Protein AF-X0XN33-F1 (afdb_monomer_lite)

Secondary structure (DSSP, 8-state):
---HHHHHHHHHHHHHHHHHHHHHHHTHHHHHHHHHHHGGG-S-EEEEE-TTHHHHHHHHHHHHHHHH----EEE-TT-TTTS-GGG--EEEEE-TT--HHHHHHHHHHHHHHHHTT-EEEEEEETT--TTTTT-SEEEEE----TTTHHHHHHHHHHHHHHHHHHHHHHHHHHHHHHHHHHHHHHHHHHHTT--HHHHHH-HHHHHHHHHHHHHHHHHHHTT-S-GGG-HHHHHHHHHHHHHHTTSS-GGGTTT-

pLDDT: mean 93.62, std 7.03, range [45.41, 98.88]

Foldseek 3Di:
DCDPVVVVVVVVQVVCVVVLLVVLVVCLVVLLVCLLQPLQPAQAEEEEEADLLLVLRVLLQVLLCVLVVHNYYGYYLQPCVPPPLLSLYAYEYQAAQPDPVCSVVSLVSLQVSVVSNHAYEYEYAPPPCSNVVRHPYYHHTHHHHNNCSSVSSNSSSNSSSNSNSVLQVVQVVLVVVLVVVLVVQQVVVVVVVDDPVRSLVDQVQLVSLVVSLVVLVVCVVSSSHHCVCDPVVSVVSNVVSCVSNVNDDPVVVVPD

Structure (mmCIF, N/CA/C/O backbone):
data_AF-X0XN33-F1
#
_entry.id   AF-X0XN33-F1
#
loop_
_atom_site.group_PDB
_atom_site.id
_atom_site.type_symbol
_atom_site.label_atom_id
_atom_site.label_alt_id
_atom_site.label_comp_id
_atom_site.label_asym_id
_atom_site.label_entity_id
_atom_site.label_seq_id
_atom_site.pdbx_PDB_ins_code
_atom_site.Cartn_x
_atom_site.Cartn_y
_atom_site.Cartn_z
_atom_site.occupancy
_atom_site.B_iso_or_equiv
_atom_site.auth_seq_id
_atom_site.auth_comp_id
_atom_site.auth_asym_id
_atom_site.auth_atom_id
_atom_site.pdbx_PDB_model_num
ATOM 1 N N . ARG A 1 1 ? 22.896 10.475 -32.086 1.00 70.06 1 ARG A N 1
ATOM 2 C CA . ARG A 1 1 ? 22.594 11.928 -32.181 1.00 70.06 1 ARG A CA 1
ATOM 3 C C . ARG A 1 1 ? 21.102 12.078 -31.897 1.00 70.06 1 ARG A C 1
ATOM 5 O O . ARG A 1 1 ? 20.384 11.132 -32.178 1.00 70.06 1 ARG A O 1
ATOM 12 N N . ARG A 1 2 ? 20.635 13.178 -31.296 1.00 86.75 2 ARG A N 1
ATOM 13 C CA . ARG A 1 2 ? 19.188 13.442 -31.166 1.00 86.75 2 ARG A CA 1
ATOM 14 C C . ARG A 1 2 ? 18.674 13.982 -32.504 1.00 86.75 2 ARG A C 1
ATOM 16 O O . ARG A 1 2 ? 18.488 15.181 -32.645 1.00 86.75 2 ARG A O 1
ATOM 23 N N . ASP A 1 3 ? 18.631 13.110 -33.503 1.00 93.38 3 ASP A N 1
ATOM 24 C CA . ASP A 1 3 ? 18.191 13.413 -34.866 1.00 93.38 3 ASP A CA 1
ATOM 25 C C . ASP A 1 3 ? 16.668 13.243 -35.018 1.00 93.38 3 ASP A C 1
ATOM 27 O O . ASP A 1 3 ? 15.973 12.849 -34.078 1.00 93.38 3 ASP A O 1
ATOM 31 N N . ASP A 1 4 ? 16.136 13.540 -36.203 1.00 95.19 4 ASP A N 1
ATOM 32 C CA . ASP A 1 4 ? 14.696 13.455 -36.475 1.00 95.19 4 ASP A CA 1
ATOM 33 C C . ASP A 1 4 ? 14.143 12.038 -36.261 1.00 95.19 4 ASP A C 1
ATOM 35 O O . ASP A 1 4 ? 12.996 11.864 -35.845 1.00 95.19 4 ASP A O 1
ATOM 39 N N . ALA A 1 5 ? 14.955 11.003 -36.499 1.00 94.69 5 ALA A N 1
ATOM 40 C CA . ALA A 1 5 ? 14.572 9.619 -36.242 1.00 94.69 5 ALA A CA 1
ATOM 41 C C . ALA A 1 5 ? 14.408 9.355 -34.738 1.00 94.69 5 ALA A C 1
ATOM 43 O O . ALA A 1 5 ? 13.410 8.757 -34.326 1.00 94.69 5 ALA A O 1
ATOM 44 N N . PHE A 1 6 ? 15.339 9.850 -33.914 1.00 95.19 6 PHE A N 1
ATOM 45 C CA . PHE A 1 6 ? 15.224 9.813 -32.458 1.00 95.19 6 PHE A CA 1
ATOM 46 C C . PHE A 1 6 ? 13.962 10.541 -31.971 1.00 95.19 6 PHE A C 1
ATOM 48 O O . PHE A 1 6 ? 13.178 9.959 -31.222 1.00 95.19 6 PHE A O 1
ATOM 55 N N . VAL A 1 7 ? 13.715 11.773 -32.432 1.00 95.56 7 VAL A N 1
ATOM 56 C CA . VAL A 1 7 ? 12.537 12.562 -32.019 1.00 95.56 7 VAL A CA 1
ATOM 57 C C . VAL A 1 7 ? 11.232 11.862 -32.404 1.00 95.56 7 VAL A C 1
ATOM 59 O O . VAL A 1 7 ? 10.315 11.761 -31.585 1.00 95.56 7 VAL A O 1
ATOM 62 N N . ASN A 1 8 ? 11.151 11.314 -33.618 1.00 96.94 8 ASN A N 1
ATOM 63 C CA . ASN A 1 8 ? 9.988 10.550 -34.065 1.00 96.94 8 ASN A CA 1
ATOM 64 C C . ASN A 1 8 ? 9.761 9.289 -33.216 1.00 96.94 8 ASN A C 1
ATOM 66 O O . ASN A 1 8 ? 8.618 8.967 -32.883 1.00 96.94 8 ASN A O 1
ATOM 70 N N . ALA A 1 9 ? 10.829 8.579 -32.836 1.00 95.75 9 ALA A N 1
ATOM 71 C CA . ALA A 1 9 ? 10.731 7.404 -31.974 1.00 95.75 9 ALA A CA 1
ATOM 72 C C . ALA A 1 9 ? 10.238 7.763 -30.562 1.00 95.75 9 ALA A C 1
ATOM 74 O O . ALA A 1 9 ? 9.331 7.099 -30.057 1.00 95.75 9 ALA A O 1
ATOM 75 N N . GLU A 1 10 ? 10.770 8.823 -29.945 1.00 96.31 10 GLU A N 1
ATOM 76 C CA . GLU A 1 10 ? 10.305 9.288 -28.629 1.00 96.31 10 GLU A CA 1
ATOM 77 C C . GLU A 1 10 ? 8.858 9.780 -28.668 1.00 96.31 10 GLU A C 1
ATOM 79 O O . GLU A 1 10 ? 8.060 9.435 -27.798 1.00 96.31 10 GLU A O 1
ATOM 84 N N . THR A 1 11 ? 8.471 10.492 -29.727 1.00 96.81 11 THR A N 1
ATOM 85 C CA . THR A 1 11 ? 7.084 10.942 -29.913 1.00 96.81 11 THR A CA 1
ATOM 86 C C . THR A 1 11 ? 6.123 9.754 -29.962 1.00 96.81 11 THR A C 1
ATOM 88 O O . THR A 1 11 ? 5.103 9.749 -29.276 1.00 96.81 11 THR A O 1
ATOM 91 N N . ARG A 1 12 ? 6.464 8.690 -30.705 1.00 97.38 12 ARG A N 1
ATOM 92 C CA . ARG A 1 12 ? 5.650 7.463 -30.743 1.00 97.38 12 ARG A CA 1
ATOM 93 C C . ARG A 1 12 ? 5.554 6.784 -29.374 1.00 97.38 12 ARG A C 1
ATOM 95 O O . ARG A 1 12 ? 4.481 6.301 -29.023 1.00 97.38 12 ARG A O 1
ATOM 102 N N . ARG A 1 13 ? 6.640 6.761 -28.593 1.00 96.75 13 ARG A N 1
ATOM 103 C CA . ARG A 1 13 ? 6.651 6.189 -27.232 1.00 96.75 13 ARG A CA 1
ATOM 104 C C . ARG A 1 13 ? 5.741 6.971 -26.286 1.00 96.75 13 ARG A C 1
ATOM 106 O O . ARG A 1 13 ? 4.951 6.361 -25.572 1.00 96.75 13 ARG A O 1
ATOM 113 N N . LEU A 1 14 ? 5.798 8.302 -26.331 1.00 96.50 14 LEU A N 1
ATOM 114 C CA . LEU A 1 14 ? 4.911 9.169 -25.553 1.00 96.50 14 LEU A CA 1
ATOM 115 C C . LEU A 1 14 ? 3.441 8.976 -25.943 1.00 96.50 14 LEU A C 1
ATOM 117 O O . LEU A 1 14 ? 2.592 8.827 -25.069 1.00 96.50 14 LEU A O 1
ATOM 121 N N . LEU A 1 15 ? 3.139 8.894 -27.243 1.00 97.88 15 LEU A N 1
ATOM 122 C CA . LEU A 1 15 ? 1.777 8.651 -27.734 1.00 97.88 15 LEU A CA 1
ATOM 123 C C . LEU A 1 15 ? 1.235 7.263 -27.353 1.00 97.88 15 LEU A C 1
ATOM 125 O O . LEU A 1 15 ? 0.023 7.098 -27.215 1.00 97.88 15 LEU A O 1
ATOM 129 N N . ALA A 1 16 ? 2.105 6.270 -27.149 1.00 97.50 16 ALA A N 1
ATOM 130 C CA . ALA A 1 16 ? 1.708 4.945 -26.673 1.00 97.50 16 ALA A CA 1
ATOM 131 C C . ALA A 1 16 ? 1.389 4.921 -25.167 1.00 97.50 16 ALA A C 1
ATOM 133 O O . ALA A 1 16 ? 0.599 4.085 -24.717 1.00 97.50 16 ALA A O 1
ATOM 134 N N . LEU A 1 17 ? 1.951 5.847 -24.385 1.00 97.94 17 LEU A N 1
ATOM 135 C CA . LEU A 1 17 ? 1.889 5.830 -22.925 1.00 97.94 17 LEU A CA 1
ATOM 136 C C . LEU A 1 17 ? 0.461 5.811 -22.344 1.00 97.94 17 LEU A C 1
ATOM 138 O O . LEU A 1 17 ? 0.218 5.007 -21.442 1.00 97.94 17 LEU A O 1
ATOM 142 N N . PRO A 1 18 ? -0.530 6.562 -22.872 1.00 98.56 18 PRO A N 1
ATOM 143 C CA . PRO A 1 18 ? -1.910 6.466 -22.395 1.00 98.56 18 PRO A CA 1
ATOM 144 C C . PRO A 1 18 ? -2.501 5.052 -22.494 1.00 98.56 18 PRO A C 1
ATOM 146 O O . PRO A 1 18 ? -3.304 4.654 -21.652 1.00 98.56 18 PRO A O 1
ATOM 149 N N . SER A 1 19 ? -2.113 4.267 -23.506 1.00 98.44 19 SER A N 1
ATOM 150 C CA . SER A 1 19 ? -2.561 2.874 -23.623 1.00 98.44 19 SER A CA 1
ATOM 151 C C . SER A 1 19 ? -1.940 1.982 -22.544 1.00 98.44 19 SER A C 1
ATOM 153 O O . SER A 1 19 ? -2.625 1.121 -21.994 1.00 98.44 19 SER A O 1
ATOM 155 N N . HIS A 1 20 ? -0.683 2.236 -22.169 1.00 98.56 20 HIS A N 1
ATOM 156 C CA . HIS A 1 20 ? -0.017 1.532 -21.074 1.00 98.56 20 HIS A CA 1
ATOM 157 C C . HIS A 1 20 ? -0.629 1.897 -19.719 1.00 98.56 20 HIS A C 1
ATOM 159 O O . HIS A 1 20 ? -0.899 1.014 -18.910 1.00 98.56 20 HIS A O 1
ATOM 165 N N . MET A 1 21 ? -0.948 3.175 -19.500 1.00 98.62 21 MET A N 1
ATOM 166 C CA . MET A 1 21 ? -1.656 3.624 -18.297 1.00 98.62 21 MET A CA 1
ATOM 167 C C . MET A 1 21 ? -3.035 2.967 -18.170 1.00 98.62 21 MET A C 1
ATOM 169 O O . MET A 1 21 ? -3.426 2.568 -17.078 1.00 98.62 21 MET A O 1
ATOM 173 N N . ARG A 1 22 ? -3.761 2.777 -19.281 1.00 98.75 22 ARG A N 1
ATOM 174 C CA . ARG A 1 22 ? -5.032 2.030 -19.275 1.00 98.75 22 ARG A CA 1
ATOM 175 C C . ARG A 1 22 ? -4.863 0.573 -18.843 1.00 98.75 22 ARG A C 1
ATOM 177 O O . ARG A 1 22 ? -5.717 0.075 -18.117 1.00 98.75 22 ARG A O 1
ATOM 184 N N . LYS A 1 23 ? -3.767 -0.092 -19.229 1.00 98.38 23 LYS A N 1
ATOM 185 C CA . LYS A 1 23 ? -3.456 -1.447 -18.741 1.00 98.38 23 LYS A CA 1
ATOM 186 C C . LYS A 1 23 ? -3.223 -1.456 -17.226 1.00 98.38 23 LYS A C 1
ATOM 188 O O . LYS A 1 23 ? -3.779 -2.308 -16.547 1.00 98.38 23 LYS A O 1
ATOM 193 N N . VAL A 1 24 ? -2.498 -0.470 -16.692 1.00 98.56 24 VAL A N 1
ATOM 194 C CA . VAL A 1 24 ? -2.315 -0.311 -15.236 1.00 98.56 24 VAL A CA 1
ATOM 195 C C . VAL A 1 24 ? -3.652 -0.087 -14.523 1.00 98.56 24 VAL A C 1
ATOM 197 O O . VAL A 1 24 ? -3.940 -0.742 -13.527 1.00 98.56 24 VAL A O 1
ATOM 200 N N . LEU A 1 25 ? -4.509 0.792 -15.049 1.00 98.56 25 LEU A N 1
ATOM 201 C CA . LEU A 1 25 ? -5.835 1.053 -14.473 1.00 98.56 25 LEU A CA 1
ATOM 202 C C . LEU A 1 25 ? -6.725 -0.199 -14.463 1.00 98.56 25 LEU A C 1
ATOM 204 O O . LEU A 1 25 ? -7.465 -0.418 -13.504 1.00 98.56 25 LEU A O 1
ATOM 208 N N . ALA A 1 26 ? -6.622 -1.052 -15.486 1.00 98.50 26 ALA A N 1
ATOM 209 C CA . ALA A 1 26 ? -7.346 -2.322 -15.540 1.00 98.50 26 ALA A CA 1
ATOM 210 C C . ALA A 1 26 ? -6.925 -3.307 -14.428 1.00 98.50 26 ALA A C 1
ATOM 212 O O . ALA A 1 26 ? -7.717 -4.165 -14.046 1.00 98.50 26 ALA A O 1
ATOM 213 N N . MET A 1 27 ? -5.730 -3.149 -13.844 1.00 97.75 27 MET A N 1
ATOM 214 C CA . MET A 1 27 ? -5.262 -3.931 -12.688 1.00 97.75 27 MET A CA 1
ATOM 215 C C . MET A 1 27 ? -5.833 -3.441 -11.346 1.00 97.75 27 MET A C 1
ATOM 217 O O . MET A 1 27 ? -5.469 -3.966 -10.292 1.00 97.75 27 MET A O 1
ATOM 221 N N . GLY A 1 28 ? -6.725 -2.442 -11.347 1.00 98.06 28 GLY A N 1
ATOM 222 C CA . GLY A 1 28 ? -7.210 -1.779 -10.135 1.00 98.06 28 GLY A CA 1
ATOM 223 C C . GLY A 1 28 ? -7.789 -2.721 -9.073 1.00 98.06 28 GLY A C 1
ATOM 224 O O . GLY A 1 28 ? -7.591 -2.478 -7.886 1.00 98.06 28 GLY A O 1
ATOM 225 N N . ALA A 1 29 ? -8.445 -3.819 -9.467 1.00 98.38 29 ALA A N 1
ATOM 226 C CA . ALA A 1 29 ? -8.964 -4.815 -8.524 1.00 98.38 29 ALA A CA 1
ATOM 227 C C . ALA A 1 29 ? -7.841 -5.561 -7.777 1.00 98.38 29 ALA A C 1
ATOM 229 O O . ALA A 1 29 ? -7.908 -5.713 -6.558 1.00 98.38 29 ALA A O 1
ATOM 230 N N . THR A 1 30 ? -6.785 -5.963 -8.486 1.00 98.25 30 THR A N 1
ATOM 231 C CA . THR A 1 30 ? -5.607 -6.624 -7.904 1.00 98.25 30 THR A CA 1
ATOM 232 C C . THR A 1 30 ? -4.846 -5.673 -6.982 1.00 98.25 30 THR A C 1
ATOM 234 O O . THR A 1 30 ? -4.497 -6.036 -5.858 1.00 98.25 30 THR A O 1
ATOM 237 N N . ILE A 1 31 ? -4.654 -4.421 -7.414 1.00 98.75 31 ILE A N 1
ATOM 238 C CA . ILE A 1 31 ? -4.002 -3.382 -6.602 1.00 98.75 31 ILE A CA 1
ATOM 239 C C . ILE A 1 31 ? -4.812 -3.111 -5.326 1.00 98.75 31 ILE A C 1
ATOM 241 O O . ILE A 1 31 ? -4.246 -3.040 -4.235 1.00 98.75 31 ILE A O 1
ATOM 245 N N . LYS A 1 32 ? -6.145 -3.031 -5.441 1.00 98.50 32 LYS A N 1
ATOM 246 C CA . LYS A 1 32 ? -7.054 -2.886 -4.299 1.00 98.50 32 LYS A CA 1
ATOM 247 C C . LYS A 1 32 ? -6.905 -4.032 -3.304 1.00 98.50 32 LYS A C 1
ATOM 249 O O . LYS A 1 32 ? -6.782 -3.773 -2.111 1.00 98.50 32 LYS A O 1
ATOM 254 N N . GLN A 1 33 ? -6.919 -5.278 -3.776 1.00 98.00 33 GLN A N 1
ATOM 255 C CA . GLN A 1 33 ? -6.817 -6.452 -2.908 1.00 98.00 33 GLN A CA 1
ATOM 256 C C . GLN A 1 33 ? -5.500 -6.459 -2.120 1.00 98.00 33 GLN A C 1
ATOM 258 O O . GLN A 1 33 ? -5.506 -6.716 -0.916 1.00 98.00 33 GLN A O 1
ATOM 263 N N . SER A 1 34 ? -4.388 -6.126 -2.781 1.00 98.44 34 SER A N 1
ATOM 264 C CA . SER A 1 34 ? -3.087 -5.960 -2.130 1.00 98.44 34 SER A CA 1
ATOM 265 C C . SER A 1 34 ? -3.133 -4.884 -1.043 1.00 98.44 34 SER A C 1
ATOM 267 O O . SER A 1 34 ? -2.817 -5.160 0.115 1.00 98.44 34 SER A O 1
ATOM 269 N N . ALA A 1 35 ? -3.596 -3.676 -1.378 1.00 97.81 35 ALA A N 1
ATOM 270 C CA . ALA A 1 35 ? -3.640 -2.560 -0.438 1.00 97.81 35 ALA A CA 1
ATOM 271 C C . ALA A 1 35 ? -4.528 -2.858 0.781 1.00 97.81 35 ALA A C 1
ATOM 273 O O . ALA A 1 35 ? -4.112 -2.627 1.915 1.00 97.81 35 ALA A O 1
ATOM 274 N N . GLN A 1 36 ? -5.711 -3.444 0.571 1.00 95.50 36 GLN A N 1
ATOM 275 C CA .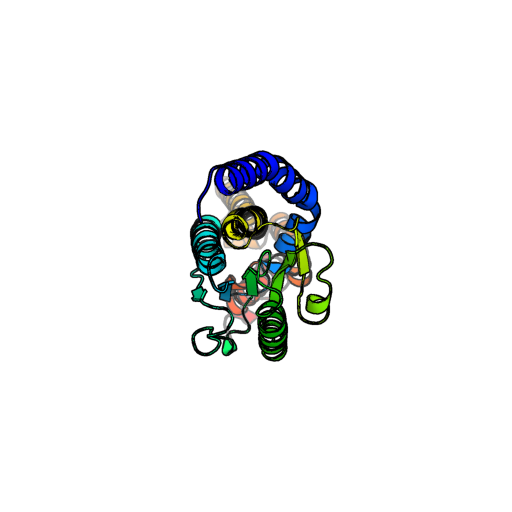 GLN A 1 36 ? -6.621 -3.836 1.653 1.00 95.50 36 GLN A CA 1
ATOM 276 C C . GLN A 1 36 ? -6.002 -4.865 2.601 1.00 95.50 36 GLN A C 1
ATOM 278 O O . GLN A 1 36 ? -6.212 -4.788 3.809 1.00 95.50 36 GLN A O 1
ATOM 283 N N . ARG A 1 37 ? -5.234 -5.816 2.062 1.00 95.19 37 ARG A N 1
ATOM 284 C CA . ARG A 1 37 ? -4.576 -6.862 2.847 1.00 95.19 37 ARG A CA 1
ATOM 285 C C . ARG A 1 37 ? -3.349 -6.355 3.597 1.00 95.19 37 ARG A C 1
ATOM 287 O O . ARG A 1 37 ? -3.052 -6.880 4.664 1.00 95.19 37 ARG A O 1
ATOM 294 N N . LEU A 1 38 ? -2.606 -5.407 3.026 1.00 96.56 38 LEU A N 1
ATOM 295 C CA . LEU A 1 38 ? -1.262 -5.065 3.495 1.00 96.56 38 LEU A CA 1
ATOM 296 C C . LEU A 1 38 ? -1.172 -3.732 4.243 1.00 96.56 38 LEU A C 1
ATOM 298 O O . LEU A 1 38 ? -0.412 -3.652 5.208 1.00 96.56 38 LEU A O 1
ATOM 302 N N . ALA A 1 39 ? -1.936 -2.705 3.859 1.00 95.12 39 ALA A N 1
ATOM 303 C CA . ALA A 1 39 ? -1.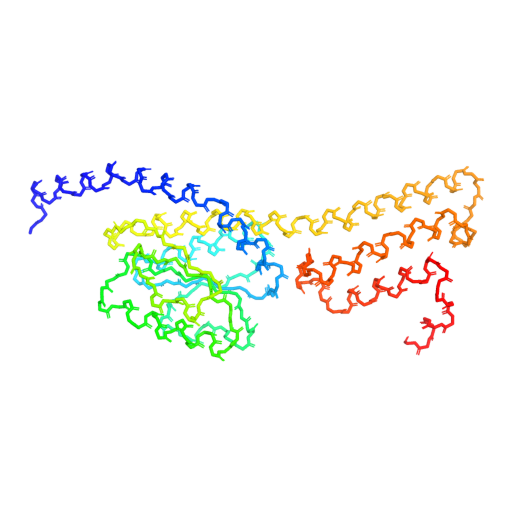768 -1.347 4.392 1.00 95.12 39 ALA A CA 1
ATOM 304 C C . ALA A 1 39 ? -1.900 -1.288 5.924 1.00 95.12 39 ALA A C 1
ATOM 306 O O . ALA A 1 39 ? -1.111 -0.655 6.621 1.00 95.12 39 ALA A O 1
ATOM 307 N N . VAL A 1 40 ? -2.861 -2.013 6.479 1.00 92.88 40 VAL A N 1
ATOM 308 C CA . VAL A 1 40 ? -3.141 -2.000 7.920 1.00 92.88 40 VAL A CA 1
ATOM 309 C C . VAL A 1 40 ? -2.208 -2.903 8.738 1.00 92.88 40 VAL A C 1
ATOM 311 O O . VAL A 1 40 ? -2.295 -2.922 9.957 1.00 92.88 40 VAL A O 1
ATOM 314 N N . THR A 1 41 ? -1.293 -3.641 8.101 1.00 91.88 41 THR A N 1
ATOM 315 C CA . THR A 1 41 ? -0.494 -4.681 8.781 1.00 91.88 41 THR A CA 1
ATOM 316 C C . THR A 1 41 ? 0.860 -4.215 9.302 1.00 91.88 41 THR A C 1
ATOM 318 O O . THR A 1 41 ? 1.445 -4.895 10.144 1.00 91.88 41 THR A O 1
ATOM 321 N N . LYS A 1 42 ? 1.376 -3.092 8.794 1.00 92.25 42 LYS A N 1
ATOM 322 C CA . LYS A 1 42 ? 2.701 -2.563 9.134 1.00 92.25 42 LYS A CA 1
ATOM 323 C C . LYS A 1 42 ? 2.603 -1.090 9.500 1.00 92.25 42 LYS A C 1
ATOM 325 O O . LYS A 1 42 ? 2.010 -0.313 8.748 1.00 92.25 42 LYS A O 1
ATOM 330 N N . THR A 1 43 ? 3.233 -0.731 10.616 1.00 92.19 43 THR A N 1
ATOM 331 C CA . THR A 1 43 ? 3.315 0.650 11.102 1.00 92.19 43 THR A CA 1
ATOM 332 C C . THR A 1 43 ? 4.208 1.498 10.199 1.00 92.19 43 THR A C 1
ATOM 334 O O . THR A 1 43 ? 3.803 2.545 9.701 1.00 92.19 43 THR A O 1
ATOM 337 N N . TYR A 1 44 ? 5.411 0.995 9.918 1.00 94.69 44 TYR A N 1
ATOM 338 C CA . TYR A 1 44 ? 6.429 1.705 9.148 1.00 94.69 44 TYR A CA 1
ATOM 339 C C . TYR A 1 44 ? 6.398 1.306 7.683 1.00 94.69 44 TYR A C 1
ATOM 341 O O . TYR A 1 44 ? 6.365 0.115 7.356 1.00 94.69 44 TYR A O 1
ATOM 349 N N . TRP A 1 45 ? 6.407 2.301 6.799 1.00 97.31 45 TRP A N 1
ATOM 350 C CA . TRP A 1 45 ? 6.442 2.094 5.357 1.00 97.31 45 TRP A CA 1
ATOM 351 C C . TRP A 1 45 ? 7.621 2.842 4.727 1.00 97.31 45 TRP A C 1
ATOM 353 O O . TRP A 1 45 ? 8.043 3.890 5.220 1.00 97.31 45 TRP A O 1
ATOM 363 N N . ALA A 1 46 ? 8.088 2.335 3.591 1.00 97.56 46 ALA A N 1
ATOM 364 C CA . ALA A 1 46 ? 9.076 2.977 2.737 1.00 97.56 46 ALA A CA 1
ATOM 365 C C . ALA A 1 46 ? 8.686 2.849 1.256 1.00 97.56 46 ALA A C 1
ATOM 367 O O . ALA A 1 46 ? 7.970 1.925 0.859 1.00 97.56 46 ALA A O 1
ATOM 368 N N . ALA A 1 47 ? 9.189 3.754 0.424 1.00 98.31 47 ALA A N 1
ATOM 369 C CA . ALA A 1 47 ? 9.175 3.623 -1.028 1.00 98.31 47 ALA A CA 1
ATOM 370 C C . ALA A 1 47 ? 10.615 3.645 -1.546 1.00 98.31 47 ALA A C 1
ATOM 372 O O . ALA A 1 47 ? 11.428 4.435 -1.084 1.00 98.31 47 ALA A O 1
ATOM 373 N N . VAL A 1 48 ? 10.958 2.780 -2.492 1.00 98.56 48 VAL A N 1
ATOM 374 C CA . VAL A 1 48 ? 12.325 2.709 -3.016 1.00 98.56 48 VAL A CA 1
ATOM 375 C C . VAL A 1 48 ? 12.342 2.634 -4.530 1.00 98.56 48 VAL A C 1
ATOM 377 O O . VAL A 1 48 ? 11.467 2.025 -5.148 1.00 98.56 48 VAL A O 1
ATOM 380 N N . GLY A 1 49 ? 13.348 3.251 -5.139 1.00 97.75 49 GLY A N 1
ATOM 381 C CA . GLY A 1 49 ? 13.548 3.225 -6.582 1.00 97.75 49 GLY A CA 1
ATOM 382 C C . GLY A 1 49 ? 14.955 3.671 -6.959 1.00 97.75 49 GLY A C 1
ATOM 383 O O . GLY A 1 49 ? 15.509 4.570 -6.337 1.00 97.75 49 GLY A O 1
ATOM 384 N N . SER A 1 50 ? 15.530 3.052 -7.989 1.00 94.75 50 SER A N 1
ATOM 385 C CA . SER A 1 50 ? 16.881 3.371 -8.475 1.00 94.75 50 SER A CA 1
ATOM 386 C C . SER A 1 50 ? 16.829 4.139 -9.793 1.00 94.75 50 SER A C 1
ATOM 388 O O . SER A 1 50 ? 15.911 3.964 -10.601 1.00 94.75 50 SER A O 1
ATOM 390 N N . GLY A 1 51 ? 17.833 4.983 -10.042 1.00 94.12 51 GLY A N 1
ATOM 391 C CA . GLY A 1 51 ? 17.881 5.807 -11.252 1.00 94.12 51 GLY A CA 1
ATOM 392 C C . GLY A 1 51 ? 16.626 6.686 -11.390 1.00 94.12 51 GLY A C 1
ATOM 393 O O . GLY A 1 51 ? 16.191 7.272 -10.398 1.00 94.12 51 GLY A O 1
ATOM 394 N N . PRO A 1 52 ? 15.995 6.770 -12.579 1.00 95.69 52 PRO A N 1
ATOM 395 C CA . PRO A 1 52 ? 14.777 7.566 -12.759 1.00 95.69 52 PRO A CA 1
ATOM 396 C C . PRO A 1 52 ? 13.616 7.161 -11.842 1.00 95.69 52 PRO A C 1
ATOM 398 O O . PRO A 1 52 ? 12.805 8.010 -11.478 1.00 95.69 52 PRO A O 1
ATOM 401 N N . ASN A 1 53 ? 13.548 5.895 -11.414 1.00 97.94 53 ASN A N 1
ATOM 402 C CA . ASN A 1 53 ? 12.483 5.424 -10.527 1.00 97.94 53 ASN A CA 1
ATOM 403 C C . ASN A 1 53 ? 12.602 5.962 -9.098 1.00 97.94 53 ASN A C 1
ATOM 405 O O . ASN A 1 53 ? 11.626 5.873 -8.355 1.00 97.94 53 ASN A O 1
ATOM 409 N N . LYS A 1 54 ? 13.729 6.578 -8.714 1.00 97.50 54 LYS A N 1
ATOM 410 C CA . LYS A 1 54 ? 13.810 7.321 -7.449 1.00 97.50 54 LYS A CA 1
ATOM 411 C C . LYS A 1 54 ? 12.762 8.436 -7.394 1.00 97.50 54 LYS A C 1
ATOM 413 O O . LYS A 1 54 ? 12.093 8.592 -6.380 1.00 97.50 54 LYS A O 1
ATOM 418 N N . ALA A 1 55 ? 12.542 9.131 -8.513 1.00 98.19 55 ALA A N 1
ATOM 419 C CA . ALA A 1 55 ? 11.506 10.157 -8.611 1.00 98.19 55 ALA A CA 1
ATOM 420 C C . ALA A 1 55 ? 10.094 9.574 -8.426 1.00 98.19 55 ALA A C 1
ATOM 422 O O . ALA A 1 55 ? 9.241 10.204 -7.806 1.00 98.19 55 ALA A O 1
ATOM 423 N N . ALA A 1 56 ? 9.850 8.352 -8.917 1.00 98.44 56 ALA A N 1
ATOM 424 C CA . ALA A 1 56 ? 8.586 7.663 -8.673 1.00 98.44 56 ALA A CA 1
ATOM 425 C C . ALA A 1 56 ? 8.418 7.302 -7.194 1.00 98.44 56 ALA A C 1
ATOM 427 O O . ALA A 1 56 ? 7.351 7.541 -6.637 1.00 98.44 56 ALA A O 1
ATOM 428 N N . ALA A 1 57 ? 9.467 6.786 -6.546 1.00 98.56 57 ALA A N 1
ATOM 429 C CA . ALA A 1 57 ? 9.449 6.486 -5.117 1.00 98.56 57 ALA A CA 1
ATOM 430 C C . ALA A 1 57 ? 9.168 7.738 -4.268 1.00 98.56 57 ALA A C 1
ATOM 432 O O . ALA A 1 57 ? 8.340 7.682 -3.360 1.00 98.56 57 ALA A O 1
ATOM 433 N N . ASP A 1 58 ? 9.774 8.879 -4.609 1.00 98.44 58 ASP A N 1
ATOM 434 C CA . ASP A 1 58 ? 9.527 10.159 -3.936 1.00 98.44 58 ASP A CA 1
ATOM 435 C C . ASP A 1 58 ? 8.081 10.633 -4.082 1.00 98.44 58 ASP A C 1
ATOM 437 O O . ASP A 1 58 ? 7.439 10.982 -3.089 1.00 98.44 58 ASP A O 1
ATOM 441 N N . GLU A 1 59 ? 7.532 10.577 -5.293 1.00 98.62 59 GLU A N 1
ATOM 442 C CA . GLU A 1 59 ? 6.141 10.955 -5.544 1.00 98.62 59 GLU A CA 1
ATOM 443 C C . GLU A 1 59 ? 5.148 10.009 -4.845 1.00 98.62 59 GLU A C 1
ATOM 445 O O . GLU A 1 59 ? 4.171 10.452 -4.239 1.00 98.62 59 GLU A O 1
ATOM 450 N N . ILE A 1 60 ? 5.408 8.697 -4.867 1.00 98.56 60 ILE A N 1
ATOM 451 C CA . ILE A 1 60 ? 4.598 7.709 -4.1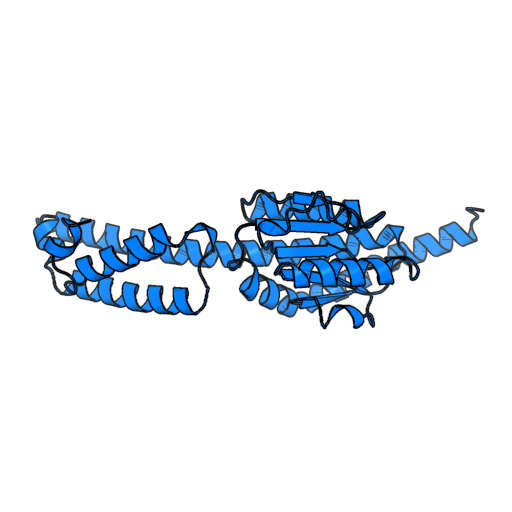40 1.00 98.56 60 ILE A CA 1
ATOM 452 C C . ILE A 1 60 ? 4.658 7.995 -2.642 1.00 98.56 60 ILE A C 1
ATOM 454 O O . ILE A 1 60 ? 3.619 8.024 -1.986 1.00 98.56 60 ILE A O 1
ATOM 458 N N . ARG A 1 61 ? 5.847 8.266 -2.096 1.00 97.94 61 ARG A N 1
ATOM 459 C CA . ARG A 1 61 ? 6.018 8.637 -0.690 1.00 97.94 61 ARG A CA 1
ATOM 460 C C . ARG A 1 61 ? 5.182 9.866 -0.342 1.00 97.94 61 ARG A C 1
ATOM 462 O O . ARG A 1 61 ? 4.513 9.851 0.692 1.00 97.94 61 ARG A O 1
ATOM 469 N N . ILE A 1 62 ? 5.185 10.903 -1.185 1.00 98.06 62 ILE A N 1
ATOM 470 C CA . ILE A 1 62 ? 4.362 12.108 -0.992 1.00 98.06 62 ILE A CA 1
ATOM 471 C C . ILE A 1 62 ? 2.880 11.729 -0.923 1.00 98.06 62 ILE A C 1
ATOM 473 O O . ILE A 1 62 ? 2.239 12.014 0.088 1.00 98.06 62 ILE A O 1
ATOM 477 N N . LYS A 1 63 ? 2.345 11.017 -1.925 1.00 97.88 63 LYS A N 1
ATOM 478 C CA . LYS A 1 63 ? 0.917 10.652 -1.932 1.00 97.88 63 LYS A CA 1
ATOM 479 C C . LYS A 1 63 ? 0.510 9.742 -0.788 1.00 97.88 63 LYS A C 1
ATOM 481 O O . LYS A 1 63 ? -0.560 9.928 -0.218 1.00 97.88 63 LYS A O 1
ATOM 486 N N . LEU A 1 64 ? 1.337 8.765 -0.431 1.00 97.44 64 LEU A N 1
ATOM 487 C CA . LEU A 1 64 ? 1.040 7.902 0.705 1.00 97.44 64 LEU A CA 1
ATOM 488 C C . LEU A 1 64 ? 1.048 8.696 2.018 1.00 97.44 64 LEU A C 1
ATOM 490 O O . LEU A 1 64 ? 0.197 8.452 2.869 1.00 97.44 64 LEU A O 1
ATOM 494 N N . SER A 1 65 ? 1.941 9.679 2.162 1.00 96.12 65 SER A N 1
ATOM 495 C CA . SER A 1 65 ? 1.976 10.540 3.350 1.00 96.12 65 SER A CA 1
ATOM 496 C C . SER A 1 65 ? 0.725 11.424 3.435 1.00 96.12 65 SER A C 1
ATOM 498 O O . SER A 1 65 ? 0.121 11.529 4.498 1.00 96.12 65 SER A O 1
ATOM 500 N N . GLU A 1 66 ? 0.298 12.005 2.309 1.00 96.88 66 GLU A N 1
ATOM 501 C CA . GLU A 1 66 ? -0.908 12.841 2.216 1.00 96.88 66 GLU A CA 1
ATOM 502 C C . GLU A 1 66 ? -2.201 12.063 2.491 1.00 96.88 66 GLU A C 1
ATOM 504 O O . GLU A 1 66 ? -3.072 12.551 3.206 1.00 96.88 66 GLU A O 1
ATOM 509 N N . LEU A 1 67 ? -2.343 10.865 1.916 1.00 96.62 67 LEU A N 1
ATOM 510 C CA . LEU A 1 67 ? -3.591 10.098 1.974 1.00 96.62 67 LEU A C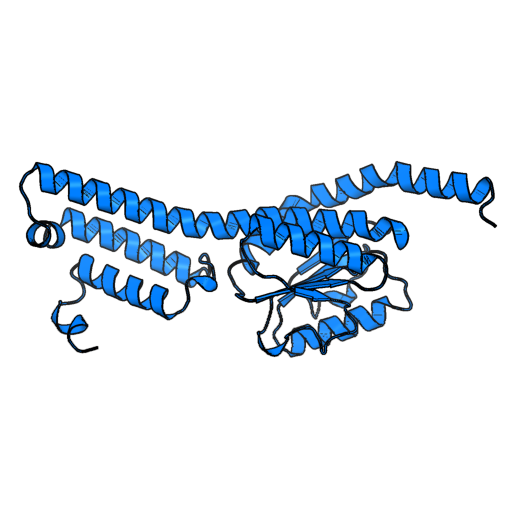A 1
ATOM 511 C C . LEU A 1 67 ? -3.709 9.230 3.230 1.00 96.62 67 LEU A C 1
ATOM 513 O O . LEU A 1 67 ? -4.813 9.021 3.729 1.00 96.62 67 LEU A O 1
ATOM 517 N N . CYS A 1 68 ? -2.592 8.676 3.707 1.00 95.25 68 CYS A N 1
ATOM 518 C CA . CYS A 1 68 ? -2.585 7.715 4.813 1.00 95.25 68 CYS A CA 1
ATOM 519 C C . CYS A 1 68 ? -2.145 8.337 6.143 1.00 95.25 68 CYS A C 1
ATOM 521 O O . CYS A 1 68 ? -2.164 7.637 7.151 1.00 95.25 68 CYS A O 1
ATOM 523 N N . TYR A 1 69 ? -1.738 9.613 6.150 1.00 91.75 69 TYR A N 1
ATOM 524 C CA . TYR A 1 69 ? -1.238 10.328 7.331 1.00 91.75 69 TYR A CA 1
ATOM 525 C C . TYR A 1 69 ? -0.074 9.608 8.031 1.00 91.75 69 TYR A C 1
ATOM 527 O O . TYR A 1 69 ? 0.052 9.634 9.254 1.00 91.75 69 TYR A O 1
ATOM 535 N N . LYS A 1 70 ? 0.786 8.955 7.239 1.00 91.31 70 LYS A N 1
ATOM 536 C CA . LYS A 1 70 ? 1.978 8.241 7.710 1.00 91.31 70 LYS A CA 1
ATOM 537 C C . LYS A 1 70 ? 3.242 8.997 7.332 1.00 91.31 70 LYS A C 1
ATOM 539 O O . LYS A 1 70 ? 3.363 9.496 6.216 1.00 91.31 70 LYS A O 1
ATOM 544 N N . THR A 1 71 ? 4.225 9.006 8.228 1.00 90.38 71 THR A N 1
ATOM 545 C CA . THR A 1 71 ? 5.591 9.400 7.870 1.00 90.38 71 THR A CA 1
ATOM 546 C C . THR A 1 71 ? 6.251 8.243 7.135 1.00 90.38 71 THR A C 1
ATOM 548 O O . THR A 1 71 ? 6.480 7.184 7.711 1.00 90.38 71 THR A O 1
ATOM 551 N N . ILE A 1 72 ? 6.539 8.448 5.853 1.00 94.38 72 ILE A N 1
ATOM 552 C CA . ILE A 1 72 ? 7.075 7.414 4.964 1.00 94.38 72 ILE A CA 1
ATOM 553 C C . ILE A 1 72 ? 8.441 7.870 4.464 1.00 94.38 72 ILE A C 1
ATOM 555 O O . ILE A 1 72 ? 8.601 9.031 4.070 1.00 94.38 72 ILE A O 1
ATOM 559 N N . SER A 1 73 ? 9.430 6.978 4.494 1.00 94.25 73 SER A N 1
ATOM 560 C CA . SER A 1 73 ? 10.758 7.236 3.931 1.00 94.25 73 SER A CA 1
ATOM 561 C C . SER A 1 73 ? 10.799 6.913 2.436 1.00 94.25 73 SER A C 1
ATOM 563 O O . SER A 1 73 ? 9.994 6.128 1.927 1.00 94.25 73 SER A O 1
ATOM 565 N N . SER A 1 74 ? 11.723 7.548 1.714 1.00 96.69 74 SER A N 1
ATOM 566 C CA . SER A 1 74 ? 11.979 7.250 0.306 1.00 96.69 74 SER A CA 1
ATOM 567 C C . SER A 1 74 ? 13.472 7.221 0.028 1.00 96.69 74 SER A C 1
ATOM 569 O O . SER A 1 74 ? 14.151 8.210 0.301 1.00 96.69 74 SER A O 1
ATOM 571 N N . ASP A 1 75 ? 13.964 6.128 -0.550 1.00 96.81 75 ASP A N 1
ATOM 572 C CA . ASP A 1 75 ? 15.396 5.935 -0.790 1.00 96.81 75 ASP A CA 1
ATOM 573 C C . ASP A 1 75 ? 15.705 5.194 -2.102 1.00 96.81 75 ASP A C 1
ATOM 575 O O . ASP A 1 75 ? 14.813 4.766 -2.839 1.00 96.81 75 ASP A O 1
ATOM 579 N N . TYR A 1 76 ? 16.988 5.080 -2.424 1.00 97.12 76 TYR A N 1
ATOM 580 C CA . TYR A 1 76 ? 17.493 4.209 -3.472 1.00 97.12 76 TYR A CA 1
ATOM 581 C C . TYR A 1 76 ? 17.404 2.749 -3.028 1.00 97.12 76 TYR A C 1
ATOM 583 O O . TYR A 1 76 ? 17.607 2.427 -1.859 1.00 97.12 76 TYR A O 1
ATOM 591 N N . VAL A 1 77 ? 17.112 1.840 -3.962 1.00 96.12 77 VAL A N 1
ATOM 592 C CA . VAL A 1 77 ? 16.986 0.408 -3.635 1.00 96.12 77 VAL A CA 1
ATOM 593 C C . VAL A 1 77 ? 18.308 -0.145 -3.095 1.00 96.12 77 VAL A C 1
ATOM 595 O O . VAL A 1 77 ? 18.321 -0.907 -2.127 1.00 96.12 77 VAL A O 1
ATOM 598 N N . GLU A 1 78 ? 19.412 0.277 -3.709 1.00 92.88 78 GLU A N 1
ATOM 599 C CA . GLU A 1 78 ? 20.763 -0.163 -3.385 1.00 92.88 78 GLU A CA 1
ATOM 600 C C . GLU A 1 78 ? 21.264 0.362 -2.031 1.00 92.88 78 GLU A C 1
ATOM 602 O O . GLU A 1 78 ? 22.152 -0.250 -1.428 1.00 92.88 78 GLU A O 1
ATOM 607 N N . ASP A 1 79 ? 20.682 1.449 -1.511 1.00 91.38 79 ASP A N 1
ATOM 608 C CA . ASP A 1 79 ? 21.168 2.122 -0.307 1.00 91.38 79 ASP A CA 1
ATOM 609 C C . ASP A 1 79 ? 20.480 1.642 0.978 1.00 91.38 79 ASP A C 1
ATOM 611 O O . ASP A 1 79 ? 19.908 2.381 1.781 1.00 91.38 79 ASP A O 1
ATOM 615 N N . LYS A 1 80 ? 20.561 0.328 1.193 1.00 81.12 80 LYS A N 1
ATOM 616 C CA . LYS A 1 80 ? 19.880 -0.386 2.287 1.00 81.12 80 LYS A CA 1
ATOM 617 C C . LYS A 1 80 ? 20.211 0.131 3.681 1.00 81.12 80 LYS A C 1
ATOM 619 O O . LYS A 1 80 ? 19.470 -0.154 4.611 1.00 81.12 80 LYS A O 1
ATOM 624 N N . LYS A 1 81 ? 21.336 0.831 3.846 1.00 83.19 81 LYS A N 1
ATOM 625 C CA . LYS A 1 81 ? 21.764 1.372 5.143 1.00 83.19 81 LYS A CA 1
ATOM 626 C C . LYS A 1 81 ? 20.887 2.535 5.603 1.00 83.19 81 LYS A C 1
ATOM 628 O O . LYS A 1 81 ? 20.833 2.791 6.801 1.00 83.19 81 LYS A O 1
ATOM 633 N N . HIS A 1 82 ? 20.215 3.210 4.674 1.00 85.94 82 HIS A N 1
ATOM 634 C CA . HIS A 1 82 ? 19.312 4.322 4.963 1.00 85.94 82 HIS A CA 1
ATOM 635 C C . HIS A 1 82 ? 17.836 3.895 5.033 1.00 85.94 82 HIS A C 1
ATOM 637 O O . HIS A 1 82 ? 16.982 4.658 5.484 1.00 85.94 82 HIS A O 1
ATOM 643 N N . ILE A 1 83 ? 17.540 2.640 4.687 1.00 89.56 83 ILE A N 1
ATOM 644 C CA . ILE A 1 83 ? 16.231 2.022 4.893 1.00 89.56 83 ILE A CA 1
ATOM 645 C C . ILE A 1 83 ? 16.239 1.339 6.263 1.00 89.56 83 ILE A C 1
ATOM 647 O O . ILE A 1 83 ? 16.994 0.394 6.487 1.00 89.56 83 ILE A O 1
ATOM 651 N N . ASP A 1 84 ? 15.371 1.772 7.178 1.00 91.88 84 ASP A N 1
ATOM 652 C CA . ASP A 1 84 ? 15.234 1.125 8.485 1.00 91.88 84 ASP A CA 1
ATOM 653 C C . ASP A 1 84 ? 14.530 -0.237 8.367 1.00 91.88 84 ASP A C 1
ATOM 655 O O . ASP A 1 84 ? 13.326 -0.380 8.590 1.00 91.88 84 ASP A O 1
ATOM 659 N N . LEU A 1 85 ? 15.300 -1.266 8.016 1.00 94.25 85 LEU A N 1
ATOM 660 C CA . LEU A 1 85 ? 14.818 -2.643 7.925 1.00 94.25 85 LEU A CA 1
ATOM 661 C C . LEU A 1 85 ? 14.522 -3.266 9.296 1.00 94.25 85 LEU A C 1
ATOM 663 O O . LEU A 1 85 ? 13.811 -4.267 9.353 1.00 94.25 85 LEU A O 1
ATOM 667 N N . SER A 1 86 ? 15.032 -2.693 10.393 1.00 93.38 86 SER A N 1
ATOM 668 C CA . SER A 1 86 ? 14.763 -3.200 11.746 1.00 93.38 86 SER A CA 1
ATOM 669 C C . SER A 1 86 ? 13.310 -2.975 12.171 1.00 93.38 86 SER A C 1
ATOM 671 O O . SER A 1 86 ? 12.770 -3.754 12.953 1.00 93.38 86 SER A O 1
ATOM 673 N N . SER A 1 87 ? 12.652 -1.982 11.566 1.00 93.25 87 SER A N 1
ATOM 674 C CA . SER A 1 87 ? 11.226 -1.690 11.733 1.00 93.25 87 SER A CA 1
ATOM 675 C C . SER A 1 87 ? 10.279 -2.681 11.029 1.00 93.25 87 SER A C 1
ATOM 677 O O . SER A 1 87 ? 9.057 -2.534 11.095 1.00 93.25 87 SER A O 1
ATOM 679 N N . GLU A 1 88 ? 10.831 -3.691 10.342 1.00 95.88 88 GLU A N 1
ATOM 680 C CA . GLU A 1 88 ? 10.111 -4.663 9.512 1.00 95.88 88 GLU A CA 1
ATOM 681 C C . GLU A 1 88 ? 9.086 -4.014 8.545 1.00 95.88 88 GLU A C 1
ATOM 683 O O . GLU A 1 88 ? 7.912 -4.417 8.533 1.00 95.88 88 GLU A O 1
ATOM 688 N N . PRO A 1 89 ? 9.476 -3.011 7.733 1.00 96.56 89 PRO A N 1
ATOM 689 C CA . PRO A 1 89 ? 8.528 -2.114 7.078 1.00 96.56 89 PRO A CA 1
ATOM 690 C C . PRO A 1 89 ? 7.781 -2.757 5.901 1.00 96.56 89 PRO A C 1
ATOM 692 O O . PRO A 1 89 ? 8.222 -3.744 5.306 1.00 96.56 89 PRO A O 1
ATOM 695 N N . LEU A 1 90 ? 6.659 -2.159 5.499 1.00 98.06 90 LEU A N 1
ATOM 696 C CA . LEU A 1 90 ? 6.109 -2.359 4.153 1.00 98.06 90 LEU A CA 1
ATOM 697 C C . LEU A 1 90 ? 6.918 -1.519 3.161 1.00 98.06 90 LEU A C 1
ATOM 699 O O . LEU A 1 90 ? 7.137 -0.338 3.407 1.00 98.06 90 LEU A O 1
ATOM 703 N N . ILE A 1 91 ? 7.362 -2.100 2.045 1.00 98.50 91 ILE A N 1
ATOM 704 C CA . ILE A 1 91 ? 8.229 -1.393 1.091 1.00 98.50 91 ILE A CA 1
ATOM 705 C C . ILE A 1 91 ? 7.624 -1.444 -0.310 1.00 98.50 91 ILE A C 1
ATOM 707 O O . ILE A 1 91 ? 7.502 -2.526 -0.878 1.00 98.50 91 ILE A O 1
ATOM 711 N N . ILE A 1 92 ? 7.291 -0.289 -0.892 1.00 98.69 92 ILE A N 1
ATOM 712 C CA . ILE A 1 92 ? 6.934 -0.193 -2.315 1.00 98.69 92 ILE A CA 1
ATOM 713 C C . ILE A 1 92 ? 8.220 -0.114 -3.143 1.00 98.69 92 ILE A C 1
ATOM 715 O O . ILE A 1 92 ? 8.970 0.851 -3.019 1.00 98.69 92 ILE A O 1
ATOM 719 N N . VAL A 1 93 ? 8.480 -1.106 -3.995 1.00 98.75 93 VAL A N 1
ATOM 720 C CA . VAL A 1 93 ? 9.699 -1.185 -4.821 1.00 98.75 93 VAL A CA 1
ATOM 721 C C . VAL A 1 93 ? 9.380 -0.823 -6.273 1.00 98.75 93 VAL A C 1
ATOM 723 O O . VAL A 1 93 ? 8.665 -1.552 -6.958 1.00 98.75 93 VAL A O 1
ATOM 726 N N . CYS A 1 94 ? 9.939 0.284 -6.762 1.00 98.69 94 CYS A N 1
ATOM 727 C CA . CYS A 1 94 ? 9.757 0.784 -8.127 1.00 98.69 94 CYS A CA 1
ATOM 728 C C . CYS A 1 94 ? 10.833 0.216 -9.071 1.00 98.69 94 CYS A C 1
ATOM 730 O O . CYS A 1 94 ? 11.879 0.837 -9.284 1.00 98.69 94 CYS A O 1
ATOM 732 N N . ALA A 1 95 ? 10.593 -0.969 -9.638 1.00 98.38 95 ALA A N 1
ATOM 733 C CA . ALA A 1 95 ? 11.550 -1.698 -10.481 1.00 98.38 95 ALA A CA 1
ATOM 734 C C . ALA A 1 95 ? 11.184 -1.718 -11.979 1.00 98.38 95 ALA A C 1
ATOM 736 O O . ALA A 1 95 ? 11.999 -2.108 -12.819 1.00 98.38 95 ALA A O 1
ATOM 737 N N . ALA A 1 96 ? 9.968 -1.309 -12.353 1.00 98.19 96 ALA A N 1
ATOM 738 C CA . ALA A 1 96 ? 9.551 -1.301 -13.752 1.00 98.19 96 ALA A CA 1
ATOM 739 C C . ALA A 1 96 ? 10.397 -0.312 -14.565 1.00 98.19 96 ALA A C 1
ATOM 741 O O . ALA A 1 96 ? 10.720 0.775 -14.091 1.00 98.19 96 ALA A O 1
ATOM 742 N N . GLY A 1 97 ? 10.769 -0.696 -15.784 1.00 96.56 97 GLY A N 1
ATOM 743 C CA . GLY A 1 97 ? 11.640 0.064 -16.682 1.00 96.56 97 GLY A CA 1
ATOM 744 C C . GLY A 1 97 ? 13.124 0.095 -16.302 1.00 96.56 97 GLY A C 1
ATOM 745 O O . GLY A 1 97 ? 13.909 0.720 -17.016 1.00 96.56 97 GLY A O 1
ATOM 746 N N . SER A 1 98 ? 13.538 -0.593 -15.231 1.00 96.12 98 SER A N 1
ATOM 747 C CA . SER A 1 98 ? 14.955 -0.732 -14.888 1.00 96.12 98 SER A CA 1
ATOM 748 C C . SER A 1 98 ? 15.716 -1.536 -15.949 1.00 96.12 98 SER A C 1
ATOM 750 O O . SER A 1 98 ? 15.215 -2.496 -16.539 1.00 96.12 98 SER A O 1
ATOM 752 N N . ARG A 1 99 ? 16.974 -1.152 -16.191 1.00 92.94 99 ARG A N 1
ATOM 753 C CA . ARG A 1 99 ? 17.859 -1.837 -17.144 1.00 92.94 99 ARG A CA 1
ATOM 754 C C . ARG A 1 99 ? 18.143 -3.277 -16.706 1.00 92.94 99 ARG A C 1
ATOM 756 O O . ARG A 1 99 ? 18.273 -3.557 -15.516 1.00 92.94 99 ARG A O 1
ATOM 763 N N . LYS A 1 100 ? 18.358 -4.178 -17.674 1.00 87.69 100 LYS A N 1
ATOM 764 C CA . LYS A 1 100 ? 18.693 -5.598 -17.422 1.00 87.69 100 LYS A CA 1
ATOM 765 C C . LYS A 1 100 ? 19.923 -5.793 -16.528 1.00 87.69 100 LYS A C 1
ATOM 767 O O . LYS A 1 100 ? 20.000 -6.783 -15.813 1.00 87.69 100 LYS A O 1
ATOM 772 N N . THR A 1 101 ? 20.871 -4.859 -16.565 1.00 87.75 101 THR A N 1
ATOM 773 C CA . THR A 1 101 ? 22.072 -4.883 -15.719 1.00 87.75 101 THR A CA 1
ATOM 774 C C . THR A 1 101 ? 21.788 -4.526 -14.262 1.00 87.75 101 THR A C 1
ATOM 776 O O . THR A 1 101 ? 22.565 -4.913 -13.407 1.00 87.75 101 THR A O 1
ATOM 779 N N . VAL A 1 102 ? 20.697 -3.804 -13.981 1.00 92.31 102 VAL A N 1
ATOM 780 C CA . VAL A 1 102 ? 20.340 -3.300 -12.642 1.00 92.31 102 VAL A CA 1
ATOM 781 C C . VAL A 1 102 ? 19.239 -4.146 -12.001 1.00 92.31 102 VAL A C 1
ATOM 783 O O . VAL A 1 102 ? 19.238 -4.346 -10.792 1.00 92.31 102 VAL A O 1
ATOM 786 N N . ILE A 1 103 ? 18.319 -4.702 -12.800 1.00 95.62 103 ILE A N 1
ATOM 787 C CA . ILE A 1 103 ? 17.170 -5.462 -12.279 1.00 95.62 103 ILE A CA 1
ATOM 788 C C . ILE A 1 103 ? 17.596 -6.649 -11.403 1.00 95.62 103 ILE A C 1
ATOM 790 O O . ILE A 1 103 ? 16.956 -6.931 -10.397 1.00 95.62 103 ILE A O 1
ATOM 794 N N . GLY A 1 104 ? 18.708 -7.309 -11.748 1.00 95.75 104 GLY A N 1
ATOM 795 C CA . GLY A 1 104 ? 19.249 -8.417 -10.964 1.00 95.75 104 GLY A CA 1
ATOM 796 C C . GLY A 1 104 ? 19.667 -8.002 -9.554 1.00 95.75 104 GLY A C 1
ATOM 797 O O . GLY A 1 104 ? 19.476 -8.775 -8.619 1.00 95.75 104 GLY A O 1
ATOM 798 N N . ASP A 1 105 ? 20.189 -6.789 -9.389 1.00 96.00 105 ASP A N 1
ATOM 799 C CA . ASP A 1 105 ? 20.575 -6.270 -8.079 1.00 96.00 105 ASP A CA 1
ATOM 800 C C . ASP A 1 105 ? 19.348 -5.803 -7.289 1.00 96.00 105 ASP A C 1
ATOM 802 O O . ASP A 1 105 ? 19.210 -6.181 -6.131 1.00 96.00 105 ASP A O 1
ATOM 806 N N . ILE A 1 106 ? 18.365 -5.162 -7.936 1.00 97.62 106 ILE A N 1
ATOM 807 C CA . ILE A 1 106 ? 17.074 -4.829 -7.299 1.00 97.62 106 ILE A CA 1
ATOM 808 C C . ILE A 1 106 ? 16.369 -6.092 -6.763 1.00 97.62 106 ILE A C 1
ATOM 810 O O . ILE A 1 106 ? 15.786 -6.069 -5.677 1.00 97.62 106 ILE A O 1
ATOM 814 N N . ILE A 1 107 ? 16.438 -7.218 -7.485 1.00 97.69 107 ILE A N 1
ATOM 815 C CA . ILE A 1 107 ? 15.894 -8.509 -7.025 1.00 97.69 107 ILE A CA 1
ATOM 816 C C . ILE A 1 107 ? 16.636 -9.005 -5.778 1.00 97.69 107 ILE A C 1
ATOM 818 O O . ILE A 1 107 ? 15.991 -9.387 -4.800 1.00 97.69 107 ILE A O 1
ATOM 822 N N . LYS A 1 108 ? 17.977 -8.979 -5.778 1.00 97.00 108 LYS A N 1
ATOM 823 C CA . LYS A 1 108 ? 18.781 -9.359 -4.599 1.00 97.00 108 LYS A CA 1
ATOM 824 C C . LYS A 1 108 ? 18.461 -8.469 -3.400 1.00 97.00 108 LYS A C 1
ATOM 826 O O . LYS A 1 108 ? 18.366 -8.957 -2.277 1.00 97.00 108 LYS A O 1
ATOM 831 N N . ASP A 1 109 ? 18.261 -7.181 -3.634 1.00 97.56 109 ASP A N 1
ATOM 832 C CA . ASP A 1 109 ? 17.962 -6.215 -2.584 1.00 97.56 109 ASP A CA 1
ATOM 833 C C . ASP A 1 109 ? 16.564 -6.441 -2.012 1.00 97.56 109 ASP A C 1
ATOM 835 O O . ASP A 1 109 ? 16.388 -6.461 -0.796 1.00 97.56 109 ASP A O 1
ATOM 839 N N . THR A 1 110 ? 15.599 -6.768 -2.873 1.00 98.06 110 THR A N 1
ATOM 840 C CA . THR A 1 110 ? 14.256 -7.194 -2.457 1.00 98.06 110 THR A CA 1
ATOM 841 C C . THR A 1 110 ? 14.299 -8.483 -1.631 1.00 98.06 110 THR A C 1
ATOM 843 O O . THR A 1 110 ? 13.590 -8.600 -0.629 1.00 98.06 110 THR A O 1
ATOM 846 N N . ALA A 1 111 ? 15.163 -9.437 -1.993 1.00 98.12 111 ALA A N 1
ATOM 847 C CA . ALA A 1 111 ? 15.385 -10.641 -1.195 1.00 98.12 111 ALA A CA 1
ATOM 848 C C . ALA A 1 111 ? 15.955 -10.311 0.195 1.00 98.12 111 ALA A C 1
ATOM 850 O O . ALA A 1 111 ? 15.537 -10.908 1.187 1.00 98.12 111 ALA A O 1
ATOM 851 N N . ILE A 1 112 ? 16.849 -9.322 0.290 1.00 97.25 112 ILE A N 1
ATOM 852 C CA . ILE A 1 112 ? 17.371 -8.832 1.573 1.00 97.25 112 ILE A CA 1
ATOM 853 C C . ILE A 1 112 ? 16.260 -8.167 2.389 1.00 97.25 112 ILE A C 1
ATOM 855 O O . ILE A 1 112 ? 16.102 -8.500 3.561 1.00 97.25 112 ILE A O 1
ATOM 859 N N . PHE A 1 113 ? 15.426 -7.315 1.787 1.00 97.81 113 PHE A N 1
ATOM 860 C CA . PHE A 1 1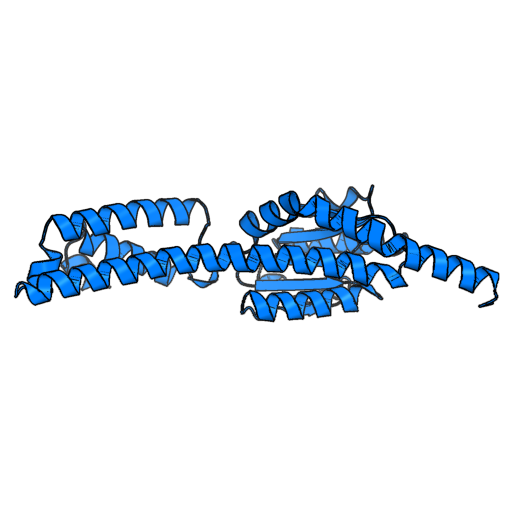13 ? 14.268 -6.738 2.479 1.00 97.81 113 PHE A CA 1
ATOM 861 C C . PHE A 1 113 ? 13.385 -7.833 3.087 1.00 97.81 113 PHE A C 1
ATOM 863 O O . PHE A 1 113 ? 13.060 -7.793 4.275 1.00 97.81 113 PHE A O 1
ATOM 870 N N . LYS A 1 114 ? 13.065 -8.867 2.299 1.00 97.75 114 LYS A N 1
ATOM 871 C CA . LYS A 1 114 ? 12.285 -10.015 2.768 1.00 97.75 114 LYS A CA 1
ATOM 872 C C . LYS A 1 114 ? 12.977 -10.780 3.900 1.00 97.75 114 LYS A C 1
ATOM 874 O O . LYS A 1 114 ? 12.304 -11.172 4.853 1.00 97.75 114 LYS A O 1
ATOM 879 N N . ALA A 1 115 ? 14.293 -10.982 3.819 1.00 97.25 115 ALA A N 1
ATOM 880 C CA . ALA A 1 115 ? 15.077 -11.648 4.862 1.00 97.25 115 ALA A CA 1
ATOM 881 C C . ALA A 1 115 ? 15.040 -10.887 6.201 1.00 97.25 115 ALA A C 1
ATOM 883 O O . ALA A 1 115 ? 15.033 -11.511 7.259 1.00 97.25 115 ALA A O 1
ATOM 884 N N . HIS A 1 116 ? 14.910 -9.559 6.157 1.00 96.75 116 HIS A N 1
ATOM 885 C CA . HIS A 1 116 ? 14.682 -8.697 7.322 1.00 96.75 116 HIS A CA 1
ATOM 886 C C . HIS A 1 116 ? 13.193 -8.528 7.685 1.00 96.75 116 HIS A C 1
ATOM 888 O O . HIS A 1 116 ? 12.821 -7.585 8.375 1.00 96.75 116 HIS A O 1
ATOM 894 N N . LYS A 1 117 ? 12.318 -9.438 7.228 1.00 96.75 117 LYS A N 1
ATOM 895 C CA . LYS A 1 117 ? 10.865 -9.449 7.495 1.00 96.75 117 LYS A CA 1
ATOM 896 C C . LYS A 1 117 ? 10.101 -8.204 7.026 1.00 96.75 117 LYS A C 1
ATOM 898 O O . LYS A 1 117 ? 8.934 -8.017 7.397 1.00 96.75 117 LYS A O 1
ATOM 903 N N . ALA A 1 118 ? 10.705 -7.396 6.157 1.00 97.56 118 ALA A N 1
ATOM 904 C CA . ALA A 1 118 ? 9.959 -6.392 5.424 1.00 97.56 118 ALA A CA 1
ATOM 905 C C . ALA A 1 118 ? 8.892 -7.070 4.546 1.00 97.56 118 ALA A C 1
ATOM 907 O O . ALA A 1 118 ? 8.921 -8.279 4.281 1.00 97.56 118 ALA A O 1
ATOM 908 N N . THR A 1 119 ? 7.928 -6.278 4.091 1.00 98.38 119 THR A N 1
ATOM 909 C CA . THR A 1 119 ? 6.836 -6.717 3.213 1.00 98.38 119 THR A CA 1
ATOM 910 C C . THR A 1 119 ? 6.943 -5.978 1.880 1.00 98.38 119 THR A C 1
ATOM 912 O O . THR A 1 119 ? 6.343 -4.911 1.738 1.00 98.38 119 THR A O 1
ATOM 915 N N . PRO A 1 120 ? 7.731 -6.488 0.911 1.00 98.62 120 PRO A N 1
ATOM 916 C CA . PRO A 1 120 ? 7.910 -5.807 -0.364 1.00 98.62 120 PRO A CA 1
ATOM 917 C C . PRO A 1 120 ? 6.663 -5.928 -1.241 1.00 98.62 120 PRO A C 1
ATOM 919 O O . PRO A 1 120 ? 6.133 -7.022 -1.421 1.00 98.62 120 PRO A O 1
ATOM 922 N N . VAL A 1 121 ? 6.227 -4.821 -1.827 1.00 98.81 121 VAL A N 1
ATOM 923 C CA . VAL A 1 121 ? 5.222 -4.753 -2.891 1.00 98.81 121 VAL A CA 1
ATOM 924 C C . VAL A 1 121 ? 5.933 -4.186 -4.110 1.00 98.81 121 VAL A C 1
ATOM 926 O O . VAL A 1 121 ? 6.370 -3.036 -4.102 1.00 98.81 121 VAL A O 1
ATOM 929 N N . VAL A 1 122 ? 6.123 -5.011 -5.133 1.00 98.88 122 VAL A N 1
ATOM 930 C CA . VAL A 1 122 ? 7.026 -4.693 -6.244 1.00 98.88 122 VAL A CA 1
ATOM 931 C C . VAL A 1 122 ? 6.232 -4.273 -7.469 1.00 98.88 122 VAL A C 1
ATOM 933 O O . VAL A 1 122 ? 5.269 -4.930 -7.846 1.00 98.88 122 VAL A O 1
ATOM 936 N N . ILE A 1 123 ? 6.671 -3.208 -8.131 1.00 98.81 123 ILE A N 1
ATOM 937 C CA . ILE A 1 123 ? 6.202 -2.812 -9.456 1.00 98.81 123 ILE A CA 1
ATOM 938 C C . ILE A 1 123 ? 7.306 -3.186 -10.440 1.00 98.81 123 ILE A C 1
ATOM 940 O O . ILE A 1 123 ? 8.412 -2.659 -10.339 1.00 98.81 123 ILE A O 1
ATOM 944 N N . ALA A 1 124 ? 7.035 -4.097 -11.368 1.00 98.44 124 ALA A N 1
ATOM 945 C CA . ALA A 1 124 ? 8.026 -4.630 -12.302 1.00 98.44 124 ALA A CA 1
ATOM 946 C C . ALA A 1 124 ? 7.494 -4.608 -13.739 1.00 98.44 124 ALA A C 1
ATOM 948 O O . ALA A 1 124 ? 6.306 -4.395 -13.967 1.00 98.44 124 ALA A O 1
ATOM 949 N N . ASN A 1 125 ? 8.375 -4.808 -14.718 1.00 98.12 125 ASN A N 1
ATOM 950 C CA . ASN A 1 125 ? 7.929 -5.011 -16.095 1.00 98.12 125 ASN A CA 1
ATOM 951 C C . ASN A 1 125 ? 7.106 -6.302 -16.211 1.00 98.12 125 ASN A C 1
ATOM 953 O O . ASN A 1 125 ? 7.275 -7.232 -15.422 1.00 98.12 125 ASN A O 1
ATOM 957 N N . GLU A 1 126 ? 6.248 -6.361 -17.222 1.00 96.44 126 GLU A N 1
ATOM 958 C CA . GLU A 1 126 ? 5.663 -7.614 -17.697 1.00 96.44 126 GLU A CA 1
ATOM 959 C C . GLU A 1 126 ? 6.753 -8.670 -17.954 1.00 96.44 126 GLU A C 1
ATOM 961 O O . GLU A 1 126 ? 7.878 -8.336 -18.335 1.00 96.44 126 GLU A O 1
ATOM 966 N N . ASP A 1 127 ? 6.419 -9.928 -17.662 1.00 93.25 127 ASP A N 1
ATOM 967 C CA . ASP A 1 127 ? 7.295 -11.107 -17.752 1.00 93.25 127 ASP A CA 1
ATOM 968 C C . ASP A 1 127 ? 8.478 -11.147 -16.757 1.00 93.25 127 ASP A C 1
ATOM 970 O O . ASP A 1 127 ? 9.330 -12.038 -16.818 1.00 93.25 127 ASP A O 1
ATOM 974 N N . GLU A 1 128 ? 8.555 -10.209 -15.806 1.00 96.25 128 GLU A N 1
ATOM 975 C CA . GLU A 1 128 ? 9.551 -10.238 -14.732 1.00 96.25 128 GLU A CA 1
ATOM 976 C C . GLU A 1 128 ? 9.021 -10.977 -13.493 1.00 96.25 128 GLU A C 1
ATOM 978 O O . GLU A 1 128 ? 8.505 -10.375 -12.549 1.00 96.25 128 GLU A O 1
ATOM 983 N N . ASP A 1 129 ? 9.164 -12.303 -13.487 1.00 95.88 129 ASP A N 1
ATOM 984 C CA . ASP A 1 129 ? 8.638 -13.169 -12.419 1.00 95.88 129 ASP A CA 1
ATOM 985 C C . ASP A 1 129 ? 9.622 -13.398 -11.260 1.00 95.88 129 ASP A C 1
ATOM 987 O O . ASP A 1 129 ? 9.266 -13.957 -10.218 1.00 95.88 129 ASP A O 1
ATOM 991 N N . ARG A 1 130 ? 10.879 -12.953 -11.391 1.00 97.62 130 ARG A N 1
ATOM 992 C CA . ARG A 1 130 ? 11.950 -13.272 -10.426 1.00 97.62 130 ARG A CA 1
ATOM 993 C C . ARG A 1 130 ? 11.759 -12.632 -9.046 1.00 97.62 130 ARG A C 1
ATOM 995 O O . ARG A 1 130 ? 12.436 -13.029 -8.100 1.00 97.62 130 ARG A O 1
ATOM 1002 N N . PHE A 1 131 ? 10.837 -11.678 -8.905 1.00 98.12 131 PHE A N 1
ATOM 1003 C CA . PHE A 1 131 ? 10.463 -11.090 -7.613 1.00 98.12 131 PHE A CA 1
ATOM 1004 C C . PHE A 1 131 ? 9.493 -11.947 -6.794 1.00 98.12 131 PHE A C 1
ATOM 1006 O O . PHE A 1 131 ? 9.407 -11.748 -5.582 1.00 98.12 131 PHE A O 1
ATOM 1013 N N . ALA A 1 132 ? 8.778 -12.891 -7.418 1.00 97.06 132 ALA A N 1
ATOM 1014 C CA . ALA A 1 132 ? 7.709 -13.656 -6.771 1.00 97.06 132 ALA A CA 1
ATOM 1015 C C . ALA A 1 132 ? 8.110 -14.335 -5.440 1.00 97.06 132 ALA A C 1
ATOM 1017 O O . ALA A 1 132 ? 7.304 -14.310 -4.512 1.00 97.06 132 ALA A O 1
ATOM 1018 N N . PRO A 1 133 ? 9.335 -14.877 -5.264 1.00 97.88 133 PRO A N 1
ATOM 1019 C CA . PRO A 1 133 ? 9.735 -15.485 -3.990 1.00 97.88 133 PRO A CA 1
ATOM 1020 C C . PRO A 1 133 ? 9.939 -14.485 -2.841 1.00 97.88 133 PRO A C 1
ATOM 1022 O O . PRO A 1 133 ? 9.975 -14.879 -1.674 1.00 97.88 133 PRO A O 1
ATOM 1025 N N . TYR A 1 134 ? 10.124 -13.202 -3.156 1.00 98.25 134 TYR A N 1
ATOM 1026 C CA . TYR A 1 134 ? 10.576 -12.183 -2.205 1.00 98.25 134 TYR A CA 1
ATOM 1027 C C . TYR A 1 134 ? 9.523 -11.103 -1.938 1.00 98.25 134 TYR A C 1
ATOM 1029 O O . TYR A 1 134 ? 9.563 -10.451 -0.895 1.00 98.25 134 TYR A O 1
ATOM 1037 N N . ALA A 1 135 ? 8.569 -10.928 -2.849 1.00 98.25 135 ALA A N 1
ATOM 1038 C CA . ALA A 1 135 ? 7.511 -9.937 -2.743 1.00 98.25 135 ALA A CA 1
ATOM 1039 C C . ALA A 1 135 ? 6.224 -10.521 -2.141 1.00 98.25 135 ALA A C 1
ATOM 1041 O O . ALA A 1 135 ? 5.881 -11.681 -2.346 1.00 98.25 135 ALA A O 1
ATOM 1042 N N . ALA A 1 136 ? 5.491 -9.694 -1.401 1.00 98.38 136 ALA A N 1
ATOM 1043 C CA . ALA A 1 136 ? 4.136 -9.993 -0.951 1.00 98.38 136 ALA A CA 1
ATOM 1044 C C . ALA A 1 136 ? 3.099 -9.846 -2.074 1.00 98.38 136 ALA A C 1
ATOM 1046 O O . ALA A 1 136 ? 2.077 -10.528 -2.024 1.00 98.38 136 ALA A O 1
ATOM 1047 N N . ASP A 1 137 ? 3.366 -8.962 -3.040 1.00 98.56 137 ASP A N 1
ATOM 1048 C CA . ASP A 1 137 ? 2.636 -8.791 -4.298 1.00 98.56 137 ASP A CA 1
ATOM 1049 C C . ASP A 1 137 ? 3.590 -8.228 -5.368 1.00 98.56 137 ASP A C 1
ATOM 1051 O O . ASP A 1 137 ? 4.481 -7.432 -5.053 1.00 98.56 137 ASP A O 1
ATOM 1055 N N . VAL A 1 138 ? 3.381 -8.611 -6.631 1.00 98.69 138 VAL A N 1
ATOM 1056 C CA . VAL A 1 138 ? 4.093 -8.059 -7.794 1.00 98.69 138 VAL A CA 1
ATOM 1057 C C . VAL A 1 138 ? 3.072 -7.514 -8.790 1.00 98.69 138 VAL A C 1
ATOM 1059 O O . VAL A 1 138 ? 2.198 -8.242 -9.258 1.00 98.69 138 VAL A O 1
ATOM 1062 N N . PHE A 1 139 ? 3.189 -6.235 -9.135 1.00 98.69 139 PHE A N 1
ATOM 1063 C CA . PHE A 1 139 ? 2.403 -5.587 -10.177 1.00 98.69 139 PHE A CA 1
ATOM 1064 C C . PHE A 1 139 ? 3.240 -5.466 -11.444 1.00 98.69 139 PHE A C 1
ATOM 1066 O O . PHE A 1 139 ? 4.132 -4.623 -11.543 1.00 98.69 139 PHE A O 1
ATOM 1073 N N . GLN A 1 140 ? 2.936 -6.322 -12.411 1.00 98.25 140 GLN A N 1
ATOM 1074 C CA . GLN A 1 140 ? 3.569 -6.311 -13.720 1.00 98.25 140 GLN A CA 1
ATOM 1075 C C . GLN A 1 140 ? 2.911 -5.263 -14.622 1.00 98.25 140 GLN A C 1
ATOM 1077 O O . GLN A 1 140 ? 1.715 -5.335 -14.902 1.00 98.25 140 GLN A O 1
ATOM 1082 N N . VAL A 1 141 ? 3.688 -4.273 -15.059 1.00 98.56 141 VAL A N 1
ATOM 1083 C CA . VAL A 1 141 ? 3.237 -3.179 -15.928 1.00 98.56 141 VAL A CA 1
ATOM 1084 C C . VAL A 1 141 ? 3.897 -3.262 -17.307 1.00 98.56 141 VAL A C 1
ATOM 1086 O O . VAL A 1 141 ? 4.974 -3.845 -17.434 1.00 98.56 141 VAL A O 1
ATOM 1089 N N . PRO A 1 142 ? 3.302 -2.657 -18.353 1.00 98.25 142 PRO A N 1
ATOM 1090 C CA . PRO A 1 142 ? 3.880 -2.686 -19.693 1.00 98.25 142 PRO A CA 1
ATOM 1091 C C . PRO A 1 142 ? 5.312 -2.159 -19.728 1.00 98.25 142 PRO A C 1
ATOM 1093 O O . PRO A 1 142 ? 5.618 -1.133 -19.111 1.00 98.25 142 PRO A O 1
ATOM 1096 N N . THR A 1 143 ? 6.172 -2.815 -20.505 1.00 96.88 143 THR A N 1
ATOM 1097 C CA . THR A 1 143 ? 7.570 -2.393 -20.613 1.00 96.88 143 THR A CA 1
ATOM 1098 C C . THR A 1 143 ? 7.673 -1.047 -21.334 1.00 96.88 143 THR A C 1
ATOM 1100 O O . THR A 1 143 ? 7.226 -0.878 -22.471 1.00 96.88 143 THR A O 1
ATOM 1103 N N . VAL A 1 144 ? 8.316 -0.075 -20.686 1.00 96.31 144 VAL A N 1
ATOM 1104 C CA . VAL A 1 144 ? 8.622 1.247 -21.253 1.00 96.31 144 VAL A CA 1
ATOM 1105 C C . VAL A 1 144 ? 10.105 1.570 -21.110 1.00 96.31 144 VAL A C 1
ATOM 1107 O O . VAL A 1 144 ? 10.841 0.913 -20.377 1.00 96.31 144 VAL A O 1
ATOM 1110 N N . GLN A 1 145 ? 10.559 2.591 -21.836 1.00 94.75 145 GLN A N 1
ATOM 1111 C CA . GLN A 1 145 ? 11.924 3.091 -21.697 1.00 94.75 145 GLN A CA 1
ATOM 1112 C C . GLN A 1 145 ? 12.154 3.669 -20.298 1.00 94.75 145 GLN A C 1
ATOM 1114 O O . GLN A 1 145 ? 11.251 4.273 -19.723 1.00 94.75 145 GLN A O 1
ATOM 1119 N N . GLU A 1 146 ? 13.384 3.537 -19.796 1.00 94.88 146 GLU A N 1
ATOM 1120 C CA . GLU A 1 146 ? 13.784 3.889 -18.422 1.00 94.88 146 GLU A CA 1
ATOM 1121 C C . GLU A 1 146 ? 13.347 5.306 -18.011 1.00 94.88 146 GLU A C 1
ATOM 1123 O O . GLU A 1 146 ? 12.884 5.517 -16.897 1.00 94.88 146 GLU A O 1
ATOM 1128 N N . HIS A 1 147 ? 13.411 6.276 -18.926 1.00 94.94 147 HIS A N 1
ATOM 1129 C CA . HIS A 1 147 ? 13.035 7.665 -18.647 1.00 94.94 147 HIS A CA 1
ATOM 1130 C C . HIS A 1 147 ? 11.513 7.921 -18.598 1.00 94.94 147 HIS A C 1
ATOM 1132 O O . HIS A 1 147 ? 11.094 8.950 -18.080 1.00 94.94 147 HIS A O 1
ATOM 1138 N N . LEU A 1 148 ? 10.683 7.008 -19.121 1.00 97.38 148 LEU A N 1
ATOM 1139 C CA . LEU A 1 148 ? 9.211 7.065 -19.047 1.00 97.38 148 LEU A CA 1
ATOM 1140 C C . LEU A 1 148 ? 8.645 6.164 -17.945 1.00 97.38 148 LEU A C 1
ATOM 1142 O O . LEU A 1 148 ? 7.488 6.311 -17.552 1.00 97.38 148 LEU A O 1
ATOM 1146 N N . ALA A 1 149 ? 9.457 5.235 -17.444 1.00 97.50 149 ALA A N 1
ATOM 1147 C CA . ALA A 1 149 ? 9.091 4.292 -16.400 1.00 97.50 149 ALA A CA 1
ATOM 1148 C C . ALA A 1 149 ? 8.543 4.926 -15.114 1.00 97.50 149 ALA A C 1
ATOM 1150 O O . ALA A 1 149 ? 7.608 4.344 -14.548 1.00 97.50 149 ALA A O 1
ATOM 1151 N N . PRO A 1 150 ? 9.012 6.114 -14.671 1.00 98.50 150 PRO A N 1
ATOM 1152 C CA . PRO A 1 150 ? 8.452 6.750 -13.487 1.00 98.50 150 PRO A CA 1
ATOM 1153 C C . PRO A 1 150 ? 6.939 6.950 -13.575 1.00 98.50 150 PRO A C 1
ATOM 1155 O O . PRO A 1 150 ? 6.248 6.763 -12.586 1.00 98.50 150 PRO A O 1
ATOM 1158 N N . ILE A 1 151 ? 6.396 7.208 -14.769 1.00 98.62 151 ILE A N 1
ATOM 1159 C CA . ILE A 1 151 ? 4.964 7.467 -14.962 1.00 98.62 151 ILE A CA 1
ATOM 1160 C C . ILE A 1 151 ? 4.120 6.239 -14.594 1.00 98.62 151 ILE A C 1
ATOM 1162 O O . ILE A 1 151 ? 3.094 6.370 -13.926 1.00 98.62 151 ILE A O 1
ATOM 1166 N N . LEU A 1 152 ? 4.551 5.037 -14.993 1.00 98.75 152 LEU A N 1
ATOM 1167 C CA . LEU A 1 152 ? 3.816 3.807 -14.684 1.00 98.75 152 LEU A CA 1
ATOM 1168 C C . LEU A 1 152 ? 4.013 3.374 -13.227 1.00 98.75 152 LEU A C 1
ATOM 1170 O O . LEU A 1 152 ? 3.038 2.981 -12.588 1.00 98.75 152 LEU A O 1
ATOM 1174 N N . ASN A 1 153 ? 5.233 3.495 -12.688 1.00 98.81 153 ASN A N 1
ATOM 1175 C CA . ASN A 1 153 ? 5.502 3.208 -11.274 1.00 98.81 153 ASN A CA 1
ATOM 1176 C C . ASN A 1 153 ? 4.654 4.110 -10.364 1.00 98.81 153 ASN A C 1
ATOM 1178 O O . ASN A 1 153 ? 3.931 3.619 -9.497 1.00 98.81 153 ASN A O 1
ATOM 1182 N N . THR A 1 154 ? 4.668 5.421 -10.619 1.00 98.81 154 THR A N 1
ATOM 1183 C CA . THR A 1 154 ? 3.865 6.402 -9.886 1.00 98.81 154 THR A CA 1
ATOM 1184 C C . THR A 1 154 ? 2.374 6.088 -9.972 1.00 98.81 154 THR A C 1
ATOM 1186 O O . THR A 1 154 ? 1.704 6.089 -8.943 1.00 98.81 154 THR A O 1
ATOM 1189 N N . LEU A 1 155 ? 1.849 5.756 -11.158 1.00 98.81 155 LEU A N 1
ATOM 1190 C CA . LEU A 1 155 ? 0.429 5.435 -11.321 1.00 98.81 155 LEU A CA 1
ATOM 1191 C C . LEU A 1 155 ? 0.005 4.222 -10.479 1.00 98.81 155 LEU A C 1
ATOM 1193 O O . LEU A 1 155 ? -1.024 4.284 -9.807 1.00 98.81 155 LEU A O 1
ATOM 1197 N N . VAL A 1 156 ? 0.790 3.139 -10.472 1.00 98.88 156 VAL A N 1
ATOM 1198 C CA . VAL A 1 156 ? 0.501 1.976 -9.613 1.00 98.88 156 VAL A CA 1
ATOM 1199 C C . VAL A 1 156 ? 0.523 2.380 -8.140 1.00 98.88 156 VAL A C 1
ATOM 1201 O O . VAL A 1 156 ? -0.418 2.068 -7.410 1.00 98.88 156 VAL A O 1
ATOM 1204 N N . GLY A 1 157 ? 1.558 3.106 -7.708 1.00 98.69 157 GLY A N 1
ATOM 1205 C CA . GLY A 1 157 ? 1.685 3.545 -6.319 1.00 98.69 157 GLY A CA 1
ATOM 1206 C C . GLY A 1 157 ? 0.569 4.496 -5.873 1.00 98.69 157 GLY A C 1
ATOM 1207 O O . GLY A 1 157 ? 0.097 4.385 -4.745 1.00 98.69 157 GLY A O 1
ATOM 1208 N N . HIS A 1 158 ? 0.074 5.369 -6.756 1.00 98.75 158 HIS A N 1
ATOM 1209 C CA . HIS A 1 158 ? -1.083 6.235 -6.494 1.00 98.75 158 HIS A CA 1
ATOM 1210 C C . HIS A 1 158 ? -2.368 5.426 -6.291 1.00 98.75 158 HIS A C 1
ATOM 1212 O O . HIS A 1 158 ? -3.095 5.659 -5.326 1.00 98.75 158 HIS A O 1
ATOM 1218 N N . ILE A 1 159 ? -2.641 4.451 -7.165 1.00 98.75 159 ILE A N 1
ATOM 1219 C CA . ILE A 1 159 ? -3.824 3.583 -7.045 1.00 98.75 159 ILE A CA 1
ATOM 1220 C C . ILE A 1 159 ? -3.735 2.743 -5.766 1.00 98.75 159 ILE A C 1
ATOM 1222 O O . ILE A 1 159 ? -4.717 2.626 -5.032 1.00 98.75 159 ILE A O 1
ATOM 1226 N N . TRP A 1 160 ? -2.555 2.188 -5.472 1.00 98.81 160 TRP A N 1
ATOM 1227 C CA . TRP A 1 160 ? -2.318 1.443 -4.237 1.00 98.81 160 TRP A CA 1
ATOM 1228 C C . TRP A 1 160 ? -2.541 2.334 -3.013 1.00 98.81 160 TRP A C 1
ATOM 1230 O O . TRP A 1 160 ? -3.275 1.951 -2.105 1.00 98.81 160 TRP A O 1
ATOM 1240 N N . GLY A 1 161 ? -2.004 3.557 -3.027 1.00 98.25 161 GLY A N 1
ATOM 1241 C CA . GLY A 1 161 ? -2.166 4.537 -1.956 1.00 98.25 161 GLY A CA 1
ATOM 1242 C C . GLY A 1 161 ? -3.607 4.967 -1.710 1.00 98.25 161 GLY A C 1
ATOM 1243 O O . GLY A 1 161 ? -4.031 5.056 -0.559 1.00 98.25 161 GLY A O 1
ATOM 1244 N N . TYR A 1 162 ? -4.393 5.151 -2.771 1.00 98.56 162 TYR A N 1
ATOM 1245 C CA . TYR A 1 162 ? -5.827 5.413 -2.659 1.00 98.56 162 TYR A CA 1
ATOM 1246 C C . TYR A 1 162 ? -6.554 4.283 -1.915 1.00 98.56 162 TYR A C 1
ATOM 1248 O O . TYR A 1 162 ? -7.295 4.531 -0.962 1.00 98.56 162 TYR A O 1
ATOM 1256 N N . TYR A 1 163 ? -6.316 3.027 -2.302 1.00 98.56 163 TYR A N 1
ATOM 1257 C CA . TYR A 1 163 ? -6.953 1.890 -1.638 1.00 98.56 163 TYR A CA 1
ATOM 1258 C C . TYR A 1 163 ? -6.402 1.620 -0.236 1.00 98.56 163 TYR A C 1
ATOM 1260 O O . TYR A 1 163 ? -7.154 1.162 0.624 1.00 98.56 163 TYR A O 1
ATOM 1268 N N . ALA A 1 164 ? -5.134 1.941 0.020 1.00 97.56 164 ALA A N 1
ATOM 1269 C CA . ALA A 1 164 ? -4.543 1.879 1.350 1.00 97.56 164 ALA A CA 1
ATOM 1270 C C . ALA A 1 164 ? -5.236 2.865 2.303 1.00 97.56 164 ALA A C 1
ATOM 1272 O O . ALA A 1 164 ? -5.653 2.478 3.395 1.00 97.56 164 ALA A O 1
ATOM 1273 N N . ALA A 1 165 ? -5.463 4.103 1.854 1.00 97.25 165 ALA A N 1
ATOM 1274 C CA . ALA A 1 165 ? -6.206 5.103 2.615 1.00 97.25 165 ALA A CA 1
ATOM 1275 C C . ALA A 1 165 ? -7.659 4.677 2.865 1.00 97.25 165 ALA A C 1
ATOM 1277 O O . ALA A 1 165 ? -8.156 4.813 3.981 1.00 97.25 165 ALA A O 1
ATOM 1278 N N . LEU A 1 166 ? -8.333 4.085 1.871 1.00 96.88 166 LEU A N 1
ATOM 1279 C CA . LEU A 1 166 ? -9.675 3.523 2.064 1.00 96.88 166 LEU A CA 1
ATOM 1280 C C . LEU A 1 166 ? -9.697 2.379 3.086 1.00 96.88 166 LEU A C 1
ATOM 1282 O O . LEU A 1 166 ? -10.636 2.292 3.878 1.00 96.88 166 LEU A O 1
ATOM 1286 N N . ALA A 1 167 ? -8.687 1.506 3.082 1.00 94.50 167 ALA A N 1
ATOM 1287 C CA . ALA A 1 167 ? -8.580 0.420 4.050 1.00 94.50 167 ALA A CA 1
ATOM 1288 C C . ALA A 1 167 ? -8.439 0.971 5.477 1.00 94.50 167 ALA A C 1
ATOM 1290 O O . ALA A 1 167 ? -9.218 0.593 6.353 1.00 94.50 167 ALA A O 1
ATOM 1291 N N . ILE A 1 168 ? -7.539 1.938 5.682 1.00 93.94 168 ILE A N 1
ATOM 1292 C CA . ILE A 1 168 ? -7.359 2.629 6.968 1.00 93.94 168 ILE A CA 1
ATOM 1293 C C . ILE A 1 168 ? -8.661 3.325 7.391 1.00 93.94 168 ILE A C 1
ATOM 1295 O O . ILE A 1 168 ? -9.164 3.091 8.491 1.00 93.94 168 ILE A O 1
ATOM 1299 N N . HIS A 1 169 ? -9.265 4.103 6.488 1.00 94.38 169 HIS A N 1
ATOM 1300 C CA . HIS A 1 169 ? -10.516 4.817 6.739 1.00 94.38 169 HIS A CA 1
ATOM 1301 C C . HIS A 1 169 ? -11.654 3.875 7.144 1.00 94.38 169 HIS A C 1
ATOM 1303 O O . HIS A 1 169 ? -12.445 4.209 8.023 1.00 94.38 169 HIS A O 1
ATOM 1309 N N . SER A 1 170 ? -11.741 2.686 6.541 1.00 92.06 170 SER A N 1
ATOM 1310 C CA . SER A 1 170 ? -12.785 1.712 6.874 1.00 92.06 170 SER A CA 1
ATOM 1311 C C . SER A 1 170 ? -12.701 1.229 8.327 1.00 92.06 170 SER A C 1
ATOM 1313 O O . SER A 1 170 ? -13.737 1.124 8.990 1.00 92.06 170 SER A O 1
ATOM 1315 N N . GLY A 1 171 ? -11.485 1.022 8.849 1.00 89.19 171 GLY A N 1
ATOM 1316 C CA . GLY A 1 171 ? -11.250 0.697 10.256 1.00 89.19 171 GLY A CA 1
ATOM 1317 C C . GLY A 1 171 ? -11.646 1.853 11.176 1.00 89.19 171 GLY A C 1
ATOM 1318 O O . GLY A 1 171 ? -12.395 1.657 12.133 1.00 89.19 171 GLY A O 1
ATOM 1319 N N . SER A 1 172 ? -11.243 3.082 10.839 1.00 90.06 172 SER A N 1
ATOM 1320 C CA . SER A 1 172 ? -11.617 4.282 11.602 1.00 90.06 172 SER A CA 1
ATOM 1321 C C . SER A 1 172 ? -13.130 4.522 11.615 1.00 90.06 172 SER A C 1
ATOM 1323 O O . SER A 1 172 ? -13.702 4.834 12.657 1.00 90.06 172 SER A O 1
ATOM 1325 N N . ARG A 1 173 ? -13.814 4.334 10.478 1.00 93.81 173 ARG A N 1
ATOM 1326 C CA . ARG A 1 173 ? -15.275 4.486 10.374 1.00 93.81 173 ARG A CA 1
ATOM 1327 C C . ARG A 1 173 ? -16.035 3.482 11.226 1.00 93.81 173 ARG A C 1
ATOM 1329 O O . ARG A 1 173 ? -17.120 3.822 11.690 1.00 93.81 173 ARG A O 1
ATOM 1336 N N . PHE A 1 174 ? -15.504 2.274 11.406 1.00 93.19 174 PHE A N 1
ATOM 1337 C CA . PHE A 1 174 ? -16.109 1.275 12.283 1.00 93.19 174 PHE A CA 1
ATOM 1338 C C . PHE A 1 174 ? -16.110 1.750 13.743 1.00 93.19 174 PHE A C 1
ATOM 1340 O O . PHE A 1 174 ? -17.169 1.774 14.364 1.00 93.19 174 PHE A O 1
ATOM 1347 N N . LEU A 1 175 ? -14.962 2.213 14.250 1.00 91.56 175 LEU A N 1
ATOM 1348 C CA . LEU A 1 175 ? -14.850 2.740 15.617 1.00 91.56 175 LEU A CA 1
ATOM 1349 C C . LEU A 1 175 ? -15.684 4.014 15.810 1.00 91.56 175 LEU A C 1
ATOM 1351 O O . LEU A 1 175 ? -16.396 4.143 16.800 1.00 91.56 175 LEU A O 1
ATOM 1355 N N . TYR A 1 176 ? -15.655 4.923 14.833 1.00 94.06 176 TYR A N 1
ATOM 1356 C CA . TYR A 1 176 ? -16.430 6.163 14.877 1.00 94.06 176 TYR A CA 1
ATOM 1357 C C . TYR A 1 176 ? -17.940 5.912 14.967 1.00 94.06 176 TYR A C 1
ATOM 1359 O O . TYR A 1 176 ? -18.616 6.525 15.785 1.00 94.06 176 TYR A O 1
ATOM 1367 N N . ARG A 1 177 ? -18.475 4.991 14.152 1.00 95.19 177 ARG A N 1
ATOM 1368 C CA . ARG A 1 177 ? -19.908 4.655 14.179 1.00 95.19 177 ARG A CA 1
ATOM 1369 C C . ARG A 1 177 ? -20.335 4.051 15.510 1.00 95.19 177 ARG A C 1
ATOM 1371 O O . ARG A 1 177 ? -21.438 4.322 15.960 1.00 95.19 177 ARG A O 1
ATOM 1378 N N . PHE A 1 178 ? -19.473 3.250 16.129 1.00 92.88 178 PHE A N 1
ATOM 1379 C CA . PHE A 1 178 ? -19.752 2.721 17.458 1.00 92.88 178 PHE A CA 1
ATOM 1380 C C . PHE A 1 178 ? -19.784 3.817 18.517 1.00 92.88 178 PHE A C 1
ATOM 1382 O O . PHE A 1 178 ? -20.715 3.863 19.310 1.00 92.88 178 PHE A O 1
ATOM 1389 N N . HIS A 1 179 ? -18.814 4.730 18.488 1.00 93.25 179 HIS A N 1
ATOM 1390 C CA . HIS A 1 179 ? -18.807 5.881 19.384 1.00 93.25 179 HIS A CA 1
ATOM 1391 C C . HIS A 1 179 ? -20.072 6.744 19.221 1.00 93.25 179 HIS A C 1
ATOM 1393 O O . HIS A 1 179 ? -20.695 7.114 20.209 1.00 93.25 179 HIS A O 1
ATOM 1399 N N . GLU A 1 180 ? -20.486 7.028 17.982 1.00 96.56 180 GLU A N 1
ATOM 1400 C CA . GLU A 1 180 ? -21.717 7.773 17.680 1.00 96.56 180 GLU A CA 1
ATOM 1401 C C . GLU A 1 180 ? -22.977 7.050 18.189 1.00 96.56 180 GLU A C 1
ATOM 1403 O O . GLU A 1 180 ? -23.838 7.666 18.814 1.00 96.56 180 GLU A O 1
ATOM 1408 N N . ASP A 1 181 ? -23.080 5.737 17.971 1.00 94.38 181 ASP A N 1
ATOM 1409 C CA . ASP A 1 181 ? -24.210 4.935 18.451 1.00 94.38 181 ASP A CA 1
ATOM 1410 C C . ASP A 1 181 ? -24.264 4.857 19.987 1.00 94.38 181 ASP A C 1
ATOM 1412 O O . ASP A 1 181 ? -25.341 4.954 20.584 1.00 94.38 181 ASP A O 1
ATOM 1416 N N . LEU A 1 182 ? -23.106 4.738 20.642 1.00 91.88 182 LEU A N 1
ATOM 1417 C CA . LEU A 1 182 ? -22.993 4.745 22.098 1.00 91.88 182 LEU A CA 1
ATOM 1418 C C . LEU A 1 182 ? -23.404 6.105 22.677 1.00 91.88 182 LEU A C 1
ATOM 1420 O O . LEU A 1 182 ? -24.227 6.140 23.589 1.00 91.88 182 LEU A O 1
ATOM 1424 N N . GLN A 1 183 ? -22.927 7.209 22.095 1.00 94.06 183 GLN A N 1
ATOM 1425 C CA . GLN A 1 183 ? -23.314 8.561 22.504 1.00 94.06 183 GLN A CA 1
ATOM 1426 C C . GLN A 1 183 ? -24.825 8.778 22.372 1.00 94.06 183 GLN A C 1
ATOM 1428 O O . GLN A 1 183 ? -25.469 9.194 23.329 1.00 94.06 183 GLN A O 1
ATOM 1433 N N . ASN A 1 184 ? -25.414 8.419 21.227 1.00 95.00 184 ASN A N 1
ATOM 1434 C CA . ASN A 1 184 ? -26.859 8.542 21.013 1.00 95.00 184 ASN A CA 1
ATOM 1435 C C . ASN A 1 184 ? -27.673 7.707 22.013 1.00 95.00 184 ASN A C 1
ATOM 1437 O O . ASN A 1 184 ? -28.757 8.117 22.425 1.00 95.00 184 ASN A O 1
ATOM 1441 N N . THR A 1 185 ? -27.159 6.535 22.397 1.00 92.94 185 THR A N 1
ATOM 1442 C CA . THR A 1 185 ? -27.803 5.664 23.388 1.00 92.94 185 THR A CA 1
ATOM 1443 C C . THR A 1 185 ? -27.766 6.303 24.775 1.00 92.94 185 THR A C 1
ATOM 1445 O O . THR A 1 185 ? -28.802 6.381 25.431 1.00 92.94 185 THR A O 1
ATOM 1448 N N . ILE A 1 186 ? -26.603 6.810 25.195 1.00 93.25 186 ILE A N 1
ATOM 1449 C CA . ILE A 1 186 ? -26.434 7.502 26.480 1.00 93.25 186 ILE A CA 1
ATOM 1450 C C . ILE A 1 186 ? -27.316 8.753 26.537 1.00 93.25 186 ILE A C 1
ATOM 1452 O O . ILE A 1 186 ? -28.059 8.930 27.498 1.00 93.25 186 ILE A O 1
ATOM 1456 N N . ASP A 1 187 ? -27.303 9.582 25.491 1.00 94.69 187 ASP A N 1
ATOM 1457 C CA . ASP A 1 187 ? -28.117 10.800 25.415 1.00 94.69 187 ASP A CA 1
ATOM 1458 C C . ASP A 1 187 ? -29.625 10.497 25.430 1.00 94.69 187 ASP A C 1
ATOM 1460 O O . ASP A 1 187 ? -30.418 11.315 25.898 1.00 94.69 187 ASP A O 1
ATOM 1464 N N . GLY A 1 188 ? -30.036 9.342 24.897 1.00 95.00 188 GLY A N 1
ATOM 1465 C CA . GLY A 1 188 ? -31.413 8.855 24.959 1.00 95.00 188 GLY A CA 1
ATOM 1466 C C . GLY A 1 188 ? -31.834 8.542 26.392 1.00 95.00 188 GLY A C 1
ATOM 1467 O O . GLY A 1 188 ? -32.773 9.148 26.898 1.00 95.00 188 GLY A O 1
ATOM 1468 N N . TYR A 1 189 ? -31.086 7.673 27.071 1.00 93.88 189 TYR A N 1
ATOM 1469 C CA . TYR A 1 189 ? -31.370 7.315 28.461 1.00 93.88 189 TYR A CA 1
ATOM 1470 C C . TYR A 1 189 ? -31.262 8.500 29.430 1.00 93.88 189 TYR A C 1
ATOM 1472 O O . TYR A 1 189 ? -32.070 8.619 30.348 1.00 93.88 189 TYR A O 1
ATOM 1480 N N . ALA A 1 190 ? -30.319 9.417 29.202 1.00 92.88 190 ALA A N 1
ATOM 1481 C CA . ALA A 1 190 ? -30.188 10.625 30.011 1.00 92.88 190 ALA A CA 1
ATOM 1482 C C . ALA A 1 190 ? -31.429 11.531 29.909 1.00 92.88 190 ALA A C 1
ATOM 1484 O O . ALA A 1 190 ? -31.816 12.165 30.890 1.00 92.88 190 ALA A O 1
ATOM 1485 N N . LYS A 1 191 ? -32.098 11.581 28.744 1.00 95.00 191 LYS A N 1
ATOM 1486 C CA . LYS A 1 191 ? -33.383 12.293 28.588 1.00 95.00 191 LYS A CA 1
ATOM 1487 C C . LYS A 1 191 ? -34.523 11.613 29.338 1.00 95.00 191 LYS A C 1
ATOM 1489 O O . LYS A 1 191 ? -35.430 12.308 29.790 1.00 95.00 191 LYS A O 1
ATOM 1494 N N . ASP A 1 192 ? -34.446 10.296 29.492 1.00 93.12 192 ASP A N 1
ATOM 1495 C CA . ASP A 1 192 ? -35.384 9.504 30.289 1.00 93.12 192 ASP A CA 1
ATOM 1496 C C . ASP A 1 192 ? -35.067 9.563 31.799 1.00 93.12 192 ASP A C 1
ATOM 1498 O O . ASP A 1 192 ? -35.805 9.009 32.613 1.00 93.12 192 ASP A O 1
ATOM 1502 N N . GLY A 1 193 ? -34.015 10.296 32.184 1.00 94.44 193 GLY A N 1
ATOM 1503 C CA . GLY A 1 193 ? -33.662 10.603 33.569 1.00 94.44 193 GLY A CA 1
ATOM 1504 C C . GLY A 1 193 ? -32.675 9.634 34.215 1.00 94.44 193 GLY A C 1
ATOM 1505 O O . GLY A 1 193 ? -32.417 9.787 35.406 1.00 94.44 193 GLY A O 1
ATOM 1506 N N . LEU A 1 194 ? -32.129 8.676 33.459 1.00 94.75 194 LEU A N 1
ATOM 1507 C CA . LEU A 1 194 ? -31.141 7.733 33.980 1.00 94.75 194 LEU A CA 1
ATOM 1508 C C . LEU A 1 194 ? -29.758 8.379 34.079 1.00 94.75 194 LEU A C 1
ATOM 1510 O O . LEU A 1 194 ? -29.344 9.144 33.200 1.00 94.75 194 LEU A O 1
ATOM 1514 N N . ASP A 1 195 ? -29.013 8.008 35.116 1.00 93.06 195 ASP A N 1
ATOM 1515 C CA . ASP A 1 195 ? -27.591 8.320 35.214 1.00 93.06 195 ASP A CA 1
ATOM 1516 C C . ASP A 1 195 ? -26.704 7.276 34.501 1.00 93.06 195 ASP A C 1
ATOM 1518 O O . ASP A 1 195 ? -27.155 6.233 34.029 1.00 93.06 195 ASP A O 1
ATOM 1522 N N . ILE A 1 196 ? -25.402 7.557 34.395 1.00 87.50 196 ILE A N 1
ATOM 1523 C CA . ILE A 1 196 ? -24.448 6.681 33.694 1.00 87.50 196 ILE A CA 1
ATOM 1524 C C . ILE A 1 196 ? -24.355 5.290 34.341 1.00 87.50 196 ILE A C 1
ATOM 1526 O O . ILE A 1 196 ? -24.181 4.306 33.621 1.00 87.50 196 ILE A O 1
ATOM 1530 N N . TYR A 1 197 ? -24.458 5.190 35.668 1.00 88.44 197 TYR A N 1
ATOM 1531 C CA . TYR A 1 197 ? -24.367 3.916 36.382 1.00 88.44 197 TYR A CA 1
ATOM 1532 C C . TYR A 1 197 ? -25.604 3.055 36.138 1.00 88.44 197 TYR A C 1
ATOM 1534 O O . TYR A 1 197 ? -25.483 1.842 35.990 1.00 88.44 197 TYR A O 1
ATOM 1542 N N . GLU A 1 198 ? -26.776 3.673 36.038 1.00 91.75 198 GLU A N 1
ATOM 1543 C CA . GLU A 1 198 ? -28.010 2.994 35.653 1.00 91.75 198 GLU A CA 1
ATOM 1544 C C . GLU A 1 198 ? -27.937 2.528 34.192 1.00 91.75 198 GLU A C 1
ATOM 1546 O O . GLU A 1 198 ? -28.202 1.362 33.901 1.00 91.75 198 GLU A O 1
ATOM 1551 N N . ILE A 1 199 ? -27.459 3.386 33.281 1.00 91.88 199 ILE A N 1
ATOM 1552 C CA . ILE A 1 199 ? -27.338 3.073 31.846 1.00 91.88 199 ILE A CA 1
ATOM 1553 C C . ILE A 1 199 ? -26.462 1.843 31.591 1.00 91.88 199 ILE A C 1
ATOM 1555 O O . ILE A 1 199 ? -26.835 0.978 30.801 1.00 91.88 199 ILE A O 1
ATOM 1559 N N . ILE A 1 200 ? -25.300 1.729 32.241 1.00 90.06 200 ILE A N 1
ATOM 1560 C CA . ILE A 1 200 ? -24.400 0.581 32.018 1.00 90.06 200 ILE A CA 1
ATOM 1561 C C . ILE A 1 200 ? -24.975 -0.746 32.547 1.00 90.06 200 ILE A C 1
ATOM 1563 O O . ILE A 1 200 ? -24.509 -1.822 32.158 1.00 90.06 200 ILE A O 1
ATOM 1567 N N . LEU A 1 201 ? -25.980 -0.690 33.425 1.00 90.75 201 LEU A N 1
ATOM 1568 C CA . LEU A 1 201 ? -26.682 -1.859 33.958 1.00 90.75 201 LEU A CA 1
ATOM 1569 C C . LEU A 1 201 ? -27.884 -2.269 33.094 1.00 90.75 201 LEU A C 1
ATOM 1571 O O . LEU A 1 201 ? -28.371 -3.396 33.225 1.00 90.75 201 LEU A O 1
ATOM 1575 N N . GLU A 1 202 ? -28.332 -1.404 32.182 1.00 93.69 202 GLU A N 1
ATOM 1576 C CA . GLU A 1 202 ? -29.437 -1.695 31.277 1.00 93.69 202 GLU A CA 1
ATOM 1577 C C . GLU A 1 202 ? -29.079 -2.819 30.296 1.00 93.69 202 GLU A C 1
ATOM 1579 O O . GLU A 1 202 ? -28.113 -2.746 29.529 1.00 93.69 202 GLU A O 1
ATOM 1584 N N . LYS A 1 203 ? -29.908 -3.870 30.263 1.00 92.75 203 LYS A N 1
ATOM 1585 C CA . LYS A 1 203 ? -29.699 -5.019 29.363 1.00 92.75 203 LYS A CA 1
ATOM 1586 C C . LYS A 1 203 ? -29.582 -4.614 27.888 1.00 92.75 203 LYS A C 1
ATOM 1588 O O . LYS A 1 203 ? -28.663 -5.111 27.237 1.00 92.75 203 LYS A O 1
ATOM 1593 N N . PRO A 1 204 ? -30.427 -3.712 27.342 1.00 92.44 204 PRO A N 1
ATOM 1594 C CA . PRO A 1 204 ? -30.293 -3.292 25.948 1.00 92.44 204 PRO A CA 1
ATOM 1595 C C . PRO A 1 204 ? -28.948 -2.615 25.649 1.00 92.44 204 PRO A C 1
ATOM 1597 O O . PRO A 1 204 ? -28.388 -2.808 24.567 1.00 92.44 204 PRO A O 1
ATOM 1600 N N . PHE A 1 205 ? -28.401 -1.857 26.607 1.00 93.69 205 PHE A N 1
ATOM 1601 C CA . PHE A 1 205 ? -27.075 -1.254 26.485 1.00 93.69 205 PHE A CA 1
ATOM 1602 C C . PHE A 1 205 ? -25.984 -2.335 26.462 1.00 93.69 205 PHE A C 1
ATOM 1604 O O . PHE A 1 205 ? -25.174 -2.380 25.532 1.00 93.69 205 PHE A O 1
ATOM 1611 N N . GLN A 1 206 ? -26.009 -3.264 27.423 1.00 94.06 206 GLN A N 1
ATOM 1612 C CA . GLN A 1 206 ? -25.039 -4.362 27.510 1.00 94.06 206 GLN A CA 1
ATOM 1613 C C . GLN A 1 206 ? -25.057 -5.266 26.269 1.00 94.06 206 GLN A C 1
ATOM 1615 O O . GLN A 1 206 ? -24.000 -5.641 25.756 1.00 94.06 206 GLN A O 1
ATOM 1620 N N . GLU A 1 207 ? -26.243 -5.596 25.746 1.00 93.06 207 GLU A N 1
ATOM 1621 C CA . GLU A 1 207 ? -26.413 -6.395 24.526 1.00 93.06 207 GLU A CA 1
ATOM 1622 C C . GLU A 1 207 ? -25.833 -5.691 23.294 1.00 93.06 207 GLU A C 1
ATOM 1624 O O . GLU A 1 207 ? -25.120 -6.312 22.497 1.00 93.06 207 GLU A O 1
ATOM 1629 N N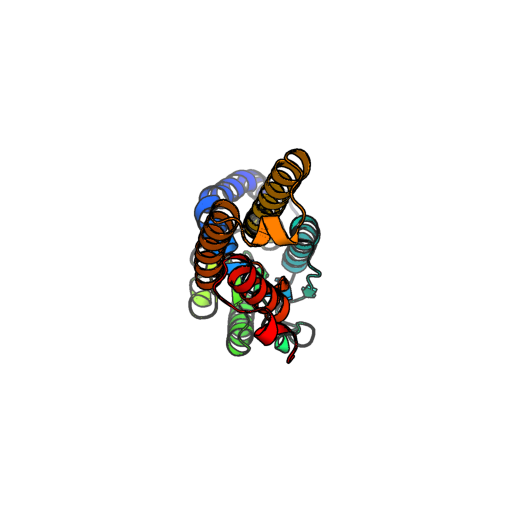 . LYS A 1 208 ? -26.076 -4.382 23.158 1.00 93.50 208 LYS A N 1
ATOM 1630 C CA . LYS A 1 208 ? -25.510 -3.562 22.080 1.00 93.50 208 LYS A CA 1
ATOM 1631 C C . LYS A 1 208 ? -23.980 -3.560 22.129 1.00 93.50 208 LYS A C 1
ATOM 1633 O O . LYS A 1 208 ? -23.329 -3.820 21.113 1.00 93.50 208 LYS A O 1
ATOM 1638 N N . VAL A 1 209 ? -23.399 -3.339 23.309 1.00 95.25 209 VAL A N 1
ATOM 1639 C CA . VAL A 1 209 ? -21.942 -3.387 23.500 1.00 95.25 209 VAL A CA 1
ATOM 1640 C C . VAL A 1 209 ? -21.393 -4.786 23.208 1.00 95.25 209 VAL A C 1
ATOM 1642 O O . VAL A 1 209 ? -20.376 -4.918 22.527 1.00 95.25 209 VAL A O 1
ATOM 1645 N N . ALA A 1 210 ? -22.078 -5.845 23.645 1.00 93.88 210 ALA A N 1
ATOM 1646 C CA . ALA A 1 210 ? -21.676 -7.227 23.388 1.00 93.88 210 ALA A CA 1
ATOM 1647 C C . ALA A 1 210 ? -21.655 -7.576 21.889 1.00 93.88 210 ALA A C 1
ATOM 1649 O O . ALA A 1 210 ? -20.769 -8.311 21.437 1.00 93.88 210 ALA A O 1
ATOM 1650 N N . HIS A 1 211 ? -22.612 -7.060 21.110 1.00 93.62 211 HIS A N 1
ATOM 1651 C CA . HIS A 1 211 ? -22.621 -7.217 19.656 1.00 93.62 211 HIS A CA 1
ATOM 1652 C C . HIS A 1 211 ? -21.404 -6.529 19.024 1.00 93.62 211 HIS A C 1
ATOM 1654 O O . HIS A 1 211 ? -20.701 -7.134 18.209 1.00 93.62 211 HIS A O 1
ATOM 1660 N N . PHE A 1 212 ? -21.116 -5.292 19.435 1.00 94.25 212 PHE A N 1
ATOM 1661 C CA . PHE A 1 212 ? -19.944 -4.566 18.955 1.00 94.25 212 PHE A CA 1
ATOM 1662 C C . PHE A 1 212 ? -18.629 -5.262 19.326 1.00 94.25 212 PHE A C 1
ATOM 1664 O O . PHE A 1 212 ? -17.771 -5.419 18.464 1.00 94.25 212 PHE A O 1
ATOM 1671 N N . ASP A 1 213 ? -18.484 -5.742 20.561 1.00 93.88 213 ASP A N 1
ATOM 1672 C CA . ASP A 1 213 ? -17.317 -6.505 21.021 1.00 93.88 213 ASP A CA 1
ATOM 1673 C C . ASP A 1 213 ? -17.044 -7.729 20.130 1.00 93.88 213 ASP A C 1
ATOM 1675 O O . ASP A 1 213 ? -15.911 -7.986 19.715 1.00 93.88 213 ASP A O 1
ATOM 1679 N N . ASN A 1 214 ? -18.090 -8.473 19.767 1.00 93.19 214 ASN A N 1
ATOM 1680 C CA . ASN A 1 214 ? -17.958 -9.616 18.865 1.00 93.19 214 ASN A CA 1
ATOM 1681 C C . ASN A 1 214 ? -17.497 -9.197 17.460 1.00 93.19 214 ASN A C 1
ATOM 1683 O O . ASN A 1 214 ? -16.596 -9.822 16.892 1.00 93.19 214 ASN A O 1
ATOM 1687 N N . GLU A 1 215 ? -18.074 -8.130 16.904 1.00 93.75 215 GLU A N 1
ATOM 1688 C CA . GLU A 1 215 ? -17.659 -7.598 15.603 1.00 93.75 215 GLU A CA 1
ATOM 1689 C C . GLU A 1 215 ? -16.224 -7.054 15.628 1.00 93.75 215 GLU A C 1
ATOM 1691 O O . GLU A 1 215 ? -15.443 -7.341 14.716 1.00 93.75 215 GLU A O 1
ATOM 1696 N N . PHE A 1 216 ? -15.857 -6.314 16.676 1.00 92.75 216 PHE A N 1
ATOM 1697 C CA . PHE A 1 216 ? -14.522 -5.763 16.888 1.00 92.75 216 PHE A CA 1
ATOM 1698 C C . PHE A 1 216 ? -13.480 -6.879 16.961 1.00 92.75 216 PHE A C 1
ATOM 1700 O O . PHE A 1 216 ? -12.484 -6.843 16.235 1.00 92.75 216 PHE A O 1
ATOM 1707 N N . ARG A 1 217 ? -13.737 -7.928 17.754 1.00 91.06 217 ARG A N 1
ATOM 1708 C CA . ARG A 1 217 ? -12.844 -9.091 17.856 1.00 91.06 217 ARG A CA 1
ATOM 1709 C C . ARG A 1 217 ? -12.688 -9.823 16.527 1.00 91.06 217 ARG A C 1
ATOM 1711 O O . ARG A 1 217 ? -11.556 -10.128 16.154 1.00 91.06 217 ARG A O 1
ATOM 1718 N N . ARG A 1 218 ? -13.774 -10.040 15.772 1.00 92.12 218 ARG A N 1
ATOM 1719 C CA . ARG A 1 218 ? -13.697 -10.627 14.420 1.00 92.12 218 ARG A CA 1
ATOM 1720 C C . ARG A 1 218 ? -12.802 -9.783 13.507 1.00 92.12 218 ARG A C 1
ATOM 1722 O O . ARG A 1 218 ? -11.861 -10.300 12.917 1.00 92.12 218 ARG A O 1
ATOM 1729 N N . LYS A 1 219 ? -13.034 -8.467 13.457 1.00 90.62 219 LYS A N 1
ATOM 1730 C CA . LYS A 1 219 ? -12.242 -7.534 12.637 1.00 90.62 219 LYS A CA 1
ATOM 1731 C C . LYS A 1 219 ? -10.769 -7.461 13.050 1.00 90.62 219 LYS A C 1
ATOM 1733 O O . LYS A 1 219 ? -9.908 -7.311 12.184 1.00 90.62 219 LYS A O 1
ATOM 1738 N N . LYS A 1 220 ? -10.470 -7.592 14.347 1.00 87.94 220 LYS A N 1
ATOM 1739 C CA . LYS A 1 220 ? -9.101 -7.674 14.880 1.00 87.94 220 LYS A CA 1
ATOM 1740 C C . LYS A 1 220 ? -8.391 -8.939 14.394 1.00 87.94 220 LYS A C 1
ATOM 1742 O O . LYS A 1 220 ? -7.263 -8.846 13.915 1.00 87.94 220 LYS A O 1
ATOM 1747 N N . VAL A 1 221 ? -9.055 -10.096 14.458 1.00 87.69 221 VAL A N 1
ATOM 1748 C CA . VAL A 1 221 ? -8.521 -11.372 13.941 1.00 87.69 221 VAL A CA 1
ATOM 1749 C C . VAL A 1 221 ? -8.268 -11.292 12.433 1.00 87.69 221 VAL A C 1
ATOM 1751 O O . VAL A 1 221 ? -7.203 -11.696 11.968 1.00 87.69 221 VAL A O 1
ATOM 1754 N N . ASP A 1 222 ? -9.185 -10.669 11.693 1.00 87.19 222 ASP A N 1
ATOM 1755 C CA . ASP A 1 222 ? -9.074 -10.462 10.244 1.00 87.19 222 ASP A CA 1
ATOM 1756 C C . ASP A 1 222 ? -8.064 -9.365 9.848 1.00 87.19 222 ASP A C 1
ATOM 1758 O O . ASP A 1 222 ? -7.944 -9.036 8.666 1.00 87.19 222 ASP A O 1
ATOM 1762 N N . LYS A 1 223 ? -7.339 -8.777 10.814 1.00 85.88 223 LYS A N 1
ATOM 1763 C CA . LYS A 1 223 ? -6.366 -7.687 10.617 1.00 85.88 223 LYS A CA 1
ATOM 1764 C C . LYS A 1 223 ? -6.946 -6.492 9.851 1.00 85.88 223 LYS A C 1
ATOM 1766 O O . LYS A 1 223 ? -6.277 -5.923 9.001 1.00 85.88 223 LYS A O 1
ATOM 1771 N N . GLN A 1 224 ? -8.185 -6.099 10.146 1.00 86.25 224 GLN A N 1
ATOM 1772 C CA . GLN A 1 224 ? -8.870 -4.974 9.483 1.00 86.25 224 GLN A CA 1
ATOM 1773 C C . GLN A 1 224 ? -8.672 -3.626 10.190 1.00 86.25 224 GLN A C 1
ATOM 1775 O O . GLN A 1 224 ? -9.314 -2.635 9.839 1.00 86.25 224 GLN A O 1
ATOM 1780 N N . PHE A 1 225 ? -7.802 -3.588 11.195 1.00 88.62 225 PHE A N 1
ATOM 1781 C CA . PHE A 1 225 ? -7.462 -2.388 11.943 1.00 88.62 225 PHE A CA 1
ATOM 1782 C C . PHE A 1 225 ? -6.015 -1.989 11.673 1.00 88.62 225 PHE A C 1
ATOM 1784 O O . PHE A 1 225 ? -5.164 -2.879 11.631 1.00 88.62 225 PHE A O 1
ATOM 1791 N N . PRO A 1 226 ? -5.731 -0.684 11.499 1.00 85.94 226 PRO A N 1
ATOM 1792 C CA . PRO A 1 226 ? -4.367 -0.204 11.334 1.00 85.94 226 PRO A CA 1
ATOM 1793 C C . PRO A 1 226 ? -3.482 -0.635 12.508 1.00 85.94 226 PRO A C 1
ATOM 1795 O O . PRO A 1 226 ? -3.886 -0.512 13.666 1.00 85.94 226 PRO A O 1
ATOM 1798 N N . ALA A 1 227 ? -2.270 -1.107 12.211 1.00 83.94 227 ALA A N 1
ATOM 1799 C CA . ALA A 1 227 ? -1.270 -1.480 13.212 1.00 83.94 227 ALA A CA 1
ATOM 1800 C C . ALA A 1 227 ? -0.941 -0.323 14.179 1.00 83.94 227 ALA A C 1
ATOM 1802 O O . ALA A 1 227 ? -0.539 -0.566 15.313 1.00 83.94 227 ALA A O 1
ATOM 1803 N N . GLU A 1 228 ? -1.177 0.923 13.756 1.00 82.69 228 GLU A N 1
ATOM 1804 C CA . GLU A 1 228 ? -1.014 2.149 14.544 1.00 82.69 228 GLU A CA 1
ATOM 1805 C C . GLU A 1 228 ? -1.942 2.242 15.754 1.00 82.69 228 GLU A C 1
ATOM 1807 O O . GLU A 1 228 ? -1.605 2.954 16.693 1.00 82.69 228 GLU A O 1
ATOM 1812 N N . ILE A 1 229 ? -3.086 1.539 15.763 1.00 82.50 229 ILE A N 1
ATOM 1813 C CA . ILE A 1 229 ? -3.934 1.473 16.968 1.00 82.50 229 ILE A CA 1
ATOM 1814 C C . ILE A 1 229 ? -3.130 0.889 18.138 1.00 82.50 229 ILE A C 1
ATOM 1816 O O . ILE A 1 229 ? -3.388 1.219 19.290 1.00 82.50 229 ILE A O 1
ATOM 1820 N N . GLY A 1 230 ? -2.119 0.069 17.847 1.00 80.12 230 GLY A N 1
ATOM 1821 C CA . GLY A 1 230 ? -1.250 -0.500 18.858 1.00 80.12 230 GLY A CA 1
ATOM 1822 C C . GLY A 1 230 ? -1.913 -1.643 19.619 1.00 80.12 230 GLY A C 1
ATOM 1823 O O . GLY A 1 230 ? -3.128 -1.878 19.563 1.00 80.12 230 GLY A O 1
ATOM 1824 N N . PHE A 1 231 ? -1.072 -2.407 20.310 1.00 78.88 231 PHE A N 1
ATOM 1825 C CA . PHE A 1 231 ? -1.521 -3.535 21.115 1.00 78.88 231 PHE A CA 1
ATOM 1826 C C . PHE A 1 231 ? -2.280 -3.068 22.361 1.00 78.88 231 PHE A C 1
ATOM 1828 O O . PHE A 1 231 ? -3.319 -3.653 22.671 1.00 78.88 231 PHE A O 1
ATOM 1835 N N . ASP A 1 232 ? -1.805 -1.998 23.000 1.00 83.31 232 ASP A N 1
ATOM 1836 C CA . ASP A 1 232 ? -2.329 -1.493 24.272 1.00 83.31 232 ASP A CA 1
ATOM 1837 C C . ASP A 1 232 ? -3.761 -0.987 24.102 1.00 83.31 232 ASP A C 1
ATOM 1839 O O . ASP A 1 232 ? -4.686 -1.615 24.607 1.00 83.31 232 ASP A O 1
ATOM 1843 N N . ALA A 1 233 ? -3.997 0.004 23.232 1.00 85.81 233 ALA A N 1
ATOM 1844 C CA . ALA A 1 233 ? -5.350 0.525 23.009 1.00 85.81 233 ALA A CA 1
ATOM 1845 C C . ALA A 1 233 ? -6.328 -0.551 22.497 1.00 85.81 233 ALA A C 1
ATOM 1847 O O . ALA A 1 233 ? -7.511 -0.546 22.834 1.00 85.81 233 ALA A O 1
ATOM 1848 N N . SER A 1 234 ? -5.847 -1.514 21.700 1.00 86.44 234 SER A N 1
ATOM 1849 C CA . SER A 1 234 ? -6.668 -2.651 21.266 1.00 86.44 234 SER A CA 1
ATOM 1850 C C . SER A 1 234 ? -7.040 -3.593 22.414 1.00 86.44 234 SER A C 1
ATOM 1852 O O . SER A 1 234 ? -8.059 -4.286 22.328 1.00 86.44 234 SER A O 1
ATOM 1854 N N . SER A 1 235 ? -6.184 -3.716 23.425 1.00 87.44 235 SER A N 1
ATOM 1855 C CA . SER A 1 235 ? -6.390 -4.571 24.596 1.00 87.44 235 SER A CA 1
ATOM 1856 C C . SER A 1 235 ? -7.264 -3.860 25.621 1.00 87.44 235 SER A C 1
ATOM 1858 O O . SER A 1 235 ? -8.281 -4.431 26.011 1.00 87.44 235 SER A O 1
ATOM 1860 N N . ASP A 1 236 ? -6.979 -2.592 25.910 1.00 89.69 236 ASP A N 1
ATOM 1861 C CA . ASP A 1 236 ? -7.782 -1.724 26.775 1.00 89.69 236 ASP A CA 1
ATOM 1862 C C . ASP A 1 236 ? -9.221 -1.640 26.274 1.00 89.69 236 ASP A C 1
ATOM 1864 O O . ASP A 1 236 ? -10.165 -1.903 27.017 1.00 89.69 236 ASP A O 1
ATOM 1868 N N . LEU A 1 237 ? -9.411 -1.390 24.972 1.00 91.06 237 LEU A N 1
ATOM 1869 C CA . LEU A 1 237 ? -10.744 -1.372 24.378 1.00 91.06 237 LEU A CA 1
ATOM 1870 C C . LEU A 1 237 ? -11.437 -2.736 24.509 1.00 91.06 237 LEU A C 1
ATOM 1872 O O . LEU A 1 237 ? -12.631 -2.791 24.778 1.00 91.06 237 LEU A O 1
ATOM 1876 N N . THR A 1 238 ? -10.710 -3.850 24.372 1.00 91.06 238 THR A N 1
ATOM 1877 C CA . THR A 1 238 ? -11.299 -5.187 24.569 1.00 91.06 238 THR A CA 1
ATOM 1878 C C . THR A 1 238 ? -11.761 -5.388 26.016 1.00 91.06 238 THR A C 1
ATOM 1880 O O . THR A 1 238 ? -12.825 -5.967 26.239 1.00 91.06 238 THR A O 1
ATOM 1883 N N . LEU A 1 239 ? -10.978 -4.933 26.997 1.00 91.12 239 LEU A N 1
ATOM 1884 C CA . LEU A 1 239 ? -11.337 -5.015 28.412 1.00 91.12 239 LEU A CA 1
ATOM 1885 C C . LEU A 1 239 ? -12.556 -4.138 28.707 1.00 91.12 239 LEU A C 1
ATOM 1887 O O . LEU A 1 239 ? -13.558 -4.649 29.206 1.00 91.12 239 LEU A O 1
ATOM 1891 N N . LEU A 1 240 ? -12.531 -2.868 28.298 1.00 91.25 240 LEU A N 1
ATOM 1892 C CA . LEU A 1 240 ? -13.645 -1.932 28.475 1.00 91.25 240 LEU A CA 1
ATOM 1893 C C . LEU A 1 240 ? -14.948 -2.461 27.865 1.00 91.25 240 LEU A C 1
ATOM 1895 O O . LEU A 1 240 ? -15.999 -2.393 28.494 1.00 91.25 240 LEU A O 1
ATOM 1899 N N . LEU A 1 241 ? -14.898 -3.052 26.670 1.00 93.06 241 LEU A N 1
ATOM 1900 C CA . LEU A 1 241 ? -16.080 -3.641 26.035 1.00 93.06 241 LEU A CA 1
ATOM 1901 C C . LEU A 1 241 ? -16.618 -4.861 26.792 1.00 93.06 241 LEU A C 1
ATOM 1903 O O . LEU A 1 241 ? -17.832 -5.061 26.875 1.00 93.06 241 LEU A O 1
ATOM 1907 N N . LYS A 1 242 ? -15.743 -5.686 27.373 1.00 91.31 242 LYS A N 1
ATOM 1908 C CA . LYS A 1 242 ? -16.163 -6.801 28.233 1.00 91.31 242 LYS A CA 1
ATOM 1909 C C . LYS A 1 242 ? -16.802 -6.307 29.531 1.00 91.31 242 LYS A C 1
ATOM 1911 O O . LYS A 1 242 ? -17.801 -6.879 29.955 1.00 91.31 242 LYS A O 1
ATOM 1916 N N . TYR A 1 243 ? -16.266 -5.246 30.123 1.00 90.88 243 TYR A N 1
ATOM 1917 C CA . TYR A 1 243 ? -16.858 -4.598 31.290 1.00 90.88 243 TYR A CA 1
ATOM 1918 C C . TYR A 1 243 ? -18.245 -4.033 30.988 1.00 90.88 243 TYR A C 1
ATOM 1920 O O . TYR A 1 243 ? -19.227 -4.426 31.608 1.00 90.88 243 TYR A O 1
ATOM 1928 N N . LEU A 1 244 ? -18.345 -3.196 29.954 1.00 91.31 244 LEU A N 1
ATOM 1929 C CA . LEU A 1 244 ? -19.591 -2.549 29.540 1.00 91.31 244 LEU A CA 1
ATOM 1930 C C . LEU A 1 244 ? -20.659 -3.537 29.035 1.00 91.31 244 LEU A C 1
ATOM 1932 O O . LEU A 1 244 ? -21.835 -3.195 28.990 1.00 91.31 244 LEU A O 1
ATOM 1936 N N . SER A 1 245 ? -20.275 -4.763 28.668 1.00 92.56 245 SER A N 1
ATOM 1937 C CA . SER A 1 245 ? -21.213 -5.853 28.354 1.00 92.56 245 SER A CA 1
ATOM 1938 C C . SER A 1 245 ? -21.573 -6.731 29.560 1.00 92.56 245 SER A C 1
ATOM 1940 O O . SER A 1 245 ? -22.196 -7.779 29.385 1.00 92.56 245 SER A O 1
ATOM 1942 N N . GLY A 1 246 ? -21.163 -6.347 30.774 1.00 87.19 246 GLY A N 1
ATOM 1943 C CA . GLY A 1 246 ? -21.438 -7.076 32.015 1.00 87.19 246 GLY A CA 1
ATOM 1944 C C . GLY A 1 246 ? -20.673 -8.398 32.157 1.00 87.19 246 GLY A C 1
ATOM 1945 O O . GLY A 1 246 ? -21.050 -9.242 32.967 1.00 87.19 246 GLY A O 1
ATOM 1946 N N . ARG A 1 247 ? -19.620 -8.621 31.357 1.00 85.75 247 ARG A N 1
ATOM 1947 C CA . ARG A 1 247 ? -18.823 -9.866 31.348 1.00 85.75 247 ARG A CA 1
ATOM 1948 C C . ARG A 1 247 ? -17.575 -9.807 32.226 1.00 85.75 247 ARG A C 1
ATOM 1950 O O . ARG A 1 247 ? -16.960 -10.848 32.443 1.00 85.75 247 ARG A O 1
ATOM 1957 N N . LEU A 1 248 ? -17.184 -8.618 32.679 1.00 84.06 248 LEU A N 1
ATOM 1958 C CA . LEU A 1 248 ? -16.106 -8.399 33.645 1.00 84.06 248 LEU A CA 1
ATOM 1959 C C . LEU A 1 248 ? -16.620 -7.510 34.787 1.00 84.06 248 LEU A C 1
ATOM 1961 O O . LEU A 1 248 ? -17.317 -6.536 34.500 1.00 84.06 248 LEU A O 1
ATOM 1965 N N . PRO A 1 249 ? -16.303 -7.817 36.056 1.00 79.19 249 PRO A N 1
ATOM 1966 C CA . PRO A 1 249 ? -16.604 -6.945 37.189 1.00 79.19 249 PRO A CA 1
ATOM 1967 C C . PRO A 1 249 ? -15.644 -5.740 37.260 1.00 79.19 249 PRO A C 1
ATOM 1969 O O . PRO A 1 249 ? -14.521 -5.803 36.768 1.00 79.19 249 PRO A O 1
ATOM 1972 N N . VAL A 1 250 ? -16.068 -4.653 37.924 1.00 75.19 250 VAL A N 1
ATOM 1973 C CA . VAL A 1 250 ? -15.242 -3.439 38.147 1.00 75.19 250 VAL A CA 1
ATOM 1974 C C . VAL A 1 250 ? -13.941 -3.756 38.882 1.00 75.19 250 VAL A C 1
ATOM 1976 O O . VAL A 1 250 ? -12.907 -3.176 38.574 1.00 75.19 250 VAL A O 1
ATOM 1979 N N . SER A 1 251 ? -13.987 -4.695 39.831 1.00 75.12 251 SER A N 1
ATOM 1980 C CA . SER A 1 251 ? -12.836 -5.086 40.654 1.00 75.12 251 SER A CA 1
ATOM 1981 C C . SER A 1 251 ? -11.629 -5.538 39.836 1.00 75.12 251 SER A C 1
ATOM 1983 O O . SER A 1 251 ? -10.502 -5.423 40.304 1.00 75.12 251 SER A O 1
ATOM 1985 N N . ASP A 1 252 ? -11.857 -6.028 38.616 1.00 72.69 252 ASP A N 1
ATOM 1986 C CA . ASP A 1 252 ? -10.796 -6.495 37.725 1.00 72.69 252 ASP A CA 1
ATOM 1987 C C . ASP A 1 252 ? -10.069 -5.333 37.014 1.00 72.69 252 ASP A C 1
ATOM 1989 O O . ASP A 1 252 ? -9.054 -5.574 36.373 1.00 72.69 252 ASP A O 1
ATOM 1993 N N . PHE A 1 253 ? -10.556 -4.088 37.131 1.00 67.06 253 PHE A N 1
ATOM 1994 C CA . PHE A 1 253 ? -9.906 -2.871 36.611 1.00 67.06 253 PHE A CA 1
ATOM 1995 C C . PHE A 1 253 ? -9.136 -2.086 37.678 1.00 67.06 253 PHE A C 1
ATOM 1997 O O . PHE A 1 253 ? -8.274 -1.290 37.331 1.00 67.06 253 PHE A O 1
ATOM 2004 N N . GLU A 1 254 ? -9.448 -2.266 38.965 1.00 56.91 254 GLU A N 1
ATOM 2005 C CA . GLU A 1 254 ? -8.810 -1.524 40.069 1.00 56.91 254 GLU A CA 1
ATOM 2006 C C . GLU A 1 254 ? -7.457 -2.120 40.503 1.00 56.91 254 GLU A C 1
ATOM 2008 O O . GLU A 1 254 ? -6.776 -1.551 41.357 1.00 56.91 254 GLU A O 1
ATOM 2013 N N . LEU A 1 255 ? -7.078 -3.276 39.946 1.00 50.47 255 LEU A N 1
ATOM 2014 C CA . LEU A 1 255 ? -5.880 -4.037 40.316 1.00 50.47 255 LEU A CA 1
ATOM 2015 C C . LEU A 1 255 ? -4.700 -3.899 39.331 1.00 50.47 255 LEU A C 1
ATOM 2017 O O . LEU A 1 255 ? -3.651 -4.478 39.617 1.00 50.47 255 LEU A O 1
ATOM 2021 N N . ASP A 1 256 ? -4.851 -3.136 38.240 1.00 45.41 256 ASP A N 1
ATOM 2022 C CA . ASP A 1 256 ? -3.797 -2.831 37.248 1.00 45.41 256 ASP A CA 1
ATOM 2023 C C . ASP A 1 256 ? -3.264 -1.388 37.371 1.00 45.41 256 ASP A C 1
ATOM 2025 O O . ASP A 1 256 ? -4.077 -0.446 37.528 1.00 45.41 256 ASP A O 1
#

Sequence (256 aa):
RRDDAFVNAETRRLLALPSHMRKVLAMGATIKQSAQRLAVTKTYWAAVGSGPNKAAADEIRIKLSELCYKTISSDYVEDKKHIDLSSEPLIIVCAAGSRKTVIGDIIKDTAIFKAHKATPVVIANEDEDRFAPYAADVFQVPTVQEHLAPILNTLVGHIWGYYAALAIHSGSRFLYRFHEDLQNTIDGYAKDGLDIYEIILEKPFQEKVAHFDNEFRRKKVDKQFPAEIGFDASSDLTLLLKYLSGRLPVSDFELD

Organism: NCBI:txid412755

InterPro domains:
  IPR046348 SIS domain superfamily [SSF53697] (13-168)

Radius of gyration: 24.11 Å; chains: 1; bounding box: 58×29×77 Å